Protein AF-A0A1G6DPB1-F1 (afdb_monomer)

Radius of gyration: 21.57 Å; Cα contacts (8 Å, |Δi|>4): 368; chains: 1; bounding box: 57×35×61 Å

Secondary structure (DSSP, 8-state):
--THHHHHHHHHHHHHH--SS-HHHHHHHHHHHHHHHHHHHHT-------S----TTSSS---TT-HHHHHHHHHHHHHH-----HHHHHHHHHHTT--SEE-GGGSSEE---HHHHHHHHHHTT--EEEEE-TT--HHHHHHHHHHHHHTT--EEEEEE-TTS-EEEEEEEEEEEETTEEEEEEEETTTTEEEEEEHHHHHHHHHT-----TTSTT----EEEEE-

Mean predicted aligned error: 12.27 Å

Nearest PDB structures (foldseek):
  2bu3-assembly2_B  TM=6.933E-01  e=4.546E-06  Anabaena sp.
  2btw-assembly2_B  TM=6.294E-01  e=1.237E-05  Nostoc sp. PCC 7120 = FACHB-418
  6my0-assembly2_B  TM=6.526E-01  e=4.174E-02  Homo sapiens
  9c5g-assembly1_A  TM=5.981E-01  e=7.470E-01  Rhizobium leguminosarum
  8w8d-assembly1_d  TM=7.042E-01  e=1.807E+00  Escherichia coli K-12

Solvent-accessible surface area (backbone atoms only — not comparable to full-atom values): 12636 Å² total; per-residue (Å²): 142,68,70,67,73,66,50,54,59,54,57,52,52,59,62,67,75,58,74,87,82,58,71,72,67,50,47,55,53,51,48,50,51,51,50,52,50,43,54,65,63,73,54,66,52,76,46,68,71,82,47,77,69,55,32,29,64,44,82,98,48,38,23,80,44,26,30,41,40,33,32,48,30,42,50,42,27,51,75,68,68,43,90,59,52,51,55,57,31,42,50,52,37,50,77,70,60,40,40,80,34,71,33,76,79,29,67,41,72,42,39,52,54,72,69,38,41,42,50,48,43,41,76,72,73,42,59,59,51,75,50,72,49,86,85,55,49,74,66,53,54,50,52,52,54,50,51,40,43,63,74,71,39,50,35,42,35,39,26,39,39,101,82,75,42,86,37,34,27,28,39,44,28,42,48,77,57,97,90,37,62,26,36,35,30,43,32,18,82,75,32,37,81,45,75,33,40,62,66,52,48,49,49,35,41,55,66,58,71,67,98,45,93,86,51,73,85,65,76,64,39,30,42,32,36,74,113

pLDDT: mean 76.17, std 20.4, range [34.62, 98.06]

Structure (mmCIF, N/CA/C/O backbone):
data_AF-A0A1G6DPB1-F1
#
_entry.id   AF-A0A1G6DPB1-F1
#
loop_
_atom_site.group_PDB
_atom_site.id
_atom_site.type_symbol
_atom_site.label_atom_id
_atom_site.label_alt_id
_atom_site.label_comp_id
_atom_site.label_asym_id
_atom_site.label_entity_id
_atom_site.label_seq_id
_atom_site.pdbx_PDB_ins_code
_atom_site.Cartn_x
_atom_site.Cartn_y
_atom_site.Cartn_z
_atom_site.occupancy
_atom_site.B_iso_or_equiv
_atom_site.auth_seq_id
_atom_site.auth_comp_id
_atom_site.auth_asym_id
_atom_site.auth_atom_id
_atom_site.pdbx_PDB_model_num
ATOM 1 N N . MET A 1 1 ? -15.372 -16.570 30.107 1.00 45.19 1 MET A N 1
ATOM 2 C CA . MET A 1 1 ? -16.638 -16.446 30.875 1.00 45.19 1 MET A CA 1
ATOM 3 C C . MET A 1 1 ? -16.518 -15.470 32.063 1.00 45.19 1 MET A C 1
ATOM 5 O O . MET A 1 1 ? -17.179 -15.640 33.080 1.00 45.19 1 MET A O 1
ATOM 9 N N . THR A 1 2 ? -15.683 -14.430 31.947 1.00 46.38 2 THR A N 1
ATOM 10 C CA . THR A 1 2 ? -15.235 -13.590 33.080 1.00 46.38 2 THR A CA 1
ATOM 11 C C . THR A 1 2 ? -15.627 -12.114 32.950 1.00 46.38 2 THR A C 1
ATOM 13 O O . THR A 1 2 ? -15.678 -11.425 33.961 1.00 46.38 2 THR A O 1
ATOM 16 N N . LEU A 1 3 ? -15.999 -11.638 31.754 1.00 37.31 3 LEU A N 1
ATOM 17 C CA . LEU A 1 3 ? -16.408 -10.242 31.522 1.00 37.31 3 LEU A CA 1
ATOM 18 C C . LEU A 1 3 ? -17.791 -9.907 32.123 1.00 37.31 3 LEU A C 1
ATOM 20 O O . LEU A 1 3 ? -18.015 -8.806 32.617 1.00 37.31 3 LEU A O 1
ATOM 24 N N . PHE A 1 4 ? -18.707 -10.882 32.161 1.00 38.44 4 PHE A N 1
ATOM 25 C CA . PHE A 1 4 ? -20.077 -10.698 32.666 1.00 38.44 4 PHE A CA 1
ATOM 26 C C . PHE A 1 4 ? -20.150 -10.434 34.181 1.00 38.44 4 PHE A C 1
ATOM 28 O O . PHE A 1 4 ? -21.105 -9.819 34.652 1.00 38.44 4 PHE A O 1
ATOM 35 N N . LYS A 1 5 ? -19.133 -10.856 34.948 1.00 39.56 5 LYS A N 1
ATOM 36 C CA . LYS A 1 5 ? -19.091 -10.661 36.407 1.00 39.56 5 LYS A CA 1
ATOM 37 C C . LYS A 1 5 ? -18.827 -9.210 36.821 1.00 39.56 5 LYS A C 1
ATOM 39 O O . LYS A 1 5 ? -19.209 -8.842 37.926 1.00 39.56 5 LYS A O 1
ATOM 44 N N . TYR A 1 6 ? -18.229 -8.392 35.951 1.00 45.06 6 TYR A N 1
ATOM 45 C CA . TYR A 1 6 ? -17.866 -7.004 36.270 1.00 45.06 6 TYR A CA 1
ATOM 46 C C . TYR A 1 6 ? -18.852 -5.96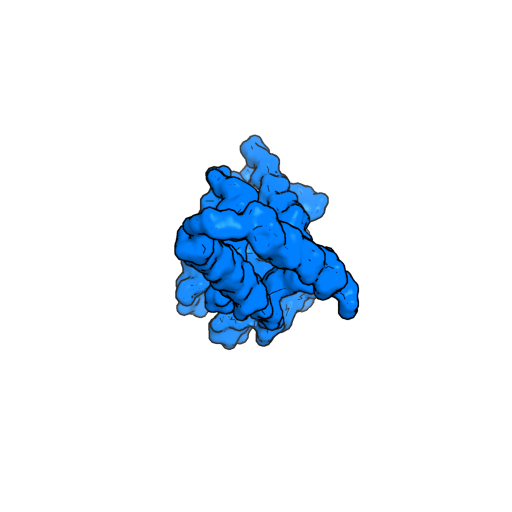3 35.722 1.00 45.06 6 TYR A C 1
ATOM 48 O O . TYR A 1 6 ? -18.927 -4.862 36.255 1.00 45.06 6 TYR A O 1
ATOM 56 N N . LEU A 1 7 ? -19.654 -6.311 34.710 1.00 48.09 7 LEU A N 1
ATOM 57 C CA . LEU A 1 7 ? -20.660 -5.415 34.118 1.00 48.09 7 LEU A CA 1
ATOM 58 C C . LEU A 1 7 ? -21.983 -5.398 34.894 1.00 48.09 7 LEU A C 1
ATOM 60 O O . LEU A 1 7 ? -22.599 -4.346 35.053 1.00 48.09 7 LEU A O 1
ATOM 64 N N . LEU A 1 8 ? -22.410 -6.548 35.422 1.00 45.12 8 LEU A N 1
ATOM 65 C CA . LEU A 1 8 ? -23.686 -6.664 36.129 1.00 45.12 8 LEU A CA 1
ATOM 66 C C . LEU A 1 8 ? -23.766 -5.801 37.411 1.00 45.12 8 LEU A C 1
ATOM 68 O O . LEU A 1 8 ? -24.793 -5.152 37.609 1.00 45.12 8 LEU A O 1
ATOM 72 N N . PRO A 1 9 ? -22.709 -5.695 38.247 1.00 45.69 9 PRO A N 1
ATOM 73 C CA . PRO A 1 9 ? -22.730 -4.825 39.423 1.00 45.69 9 PRO A CA 1
ATOM 74 C C . PRO A 1 9 ? -22.794 -3.334 39.065 1.00 45.69 9 PRO A C 1
ATOM 76 O O . PRO A 1 9 ? -23.462 -2.578 39.763 1.00 45.69 9 PRO A O 1
ATOM 79 N N . VAL A 1 10 ? -22.162 -2.913 37.961 1.00 51.53 10 VAL A N 1
ATOM 80 C CA . VAL A 1 10 ? -22.167 -1.513 37.490 1.00 51.53 10 VAL A CA 1
ATOM 81 C C . VAL A 1 10 ? -23.553 -1.119 36.974 1.00 51.53 10 VAL A C 1
ATOM 83 O O . VAL A 1 10 ? -24.067 -0.056 37.316 1.00 51.53 10 VAL A O 1
ATOM 86 N N . ILE A 1 11 ? -24.206 -2.014 36.228 1.00 51.78 11 ILE A N 1
ATOM 87 C CA . ILE A 1 11 ? -25.571 -1.813 35.720 1.00 51.78 11 ILE A CA 1
ATOM 88 C C . ILE A 1 11 ? -26.584 -1.748 36.873 1.00 51.78 11 ILE A C 1
ATOM 90 O O . ILE A 1 11 ? -27.499 -0.925 36.848 1.00 51.78 11 ILE A O 1
ATOM 94 N N . ILE A 1 12 ? -26.414 -2.578 37.907 1.00 49.91 12 ILE A N 1
ATOM 95 C CA . ILE A 1 12 ? -27.274 -2.562 39.099 1.00 49.91 12 ILE A CA 1
ATOM 96 C C . ILE A 1 12 ? -27.009 -1.305 39.946 1.00 49.91 12 ILE A C 1
ATOM 98 O O . ILE A 1 12 ? -27.964 -0.665 40.383 1.00 49.91 12 ILE A O 1
ATOM 102 N N . ALA A 1 13 ? -25.748 -0.890 40.110 1.00 46.72 13 ALA A N 1
ATOM 103 C CA . ALA A 1 13 ? -25.383 0.327 40.839 1.00 46.72 13 ALA A CA 1
ATOM 104 C C . ALA A 1 13 ? -25.946 1.599 40.180 1.00 46.72 13 ALA A C 1
ATOM 106 O O . ALA A 1 13 ? -26.500 2.454 40.869 1.00 46.72 13 ALA A O 1
ATOM 107 N N . MET A 1 14 ? -25.916 1.694 38.845 1.00 43.28 14 MET A N 1
ATOM 108 C CA . MET A 1 14 ? -26.533 2.813 38.115 1.00 43.28 14 MET A CA 1
ATOM 109 C C . MET A 1 14 ? -28.062 2.848 38.254 1.00 43.28 14 MET A C 1
ATOM 111 O O . MET A 1 14 ? -28.660 3.922 38.223 1.00 43.28 14 MET A O 1
ATOM 115 N N . LYS A 1 15 ? -28.701 1.689 38.456 1.00 43.06 15 LYS A N 1
ATOM 116 C CA . LYS A 1 15 ? -30.153 1.574 38.657 1.00 43.06 15 LYS A CA 1
ATOM 117 C C . LYS A 1 15 ? -30.601 2.006 40.059 1.00 43.06 15 LYS A C 1
ATOM 119 O O . LYS A 1 15 ? -31.736 2.442 40.215 1.00 43.06 15 LYS A O 1
ATOM 124 N N . ILE A 1 16 ? -29.721 1.890 41.058 1.00 45.22 16 ILE A N 1
ATOM 125 C CA . ILE A 1 16 ? -30.005 2.236 42.462 1.00 45.22 16 ILE A CA 1
ATOM 126 C C . ILE A 1 16 ? -29.763 3.732 42.736 1.00 45.22 16 ILE A C 1
ATOM 128 O O . ILE A 1 16 ? -30.467 4.319 43.551 1.00 45.22 16 ILE A O 1
ATOM 132 N N . ILE A 1 17 ? -28.827 4.373 42.027 1.00 44.78 17 ILE A N 1
ATOM 133 C CA . ILE A 1 17 ? -28.462 5.785 42.260 1.00 44.78 17 ILE A CA 1
ATOM 134 C C . ILE A 1 17 ? -29.493 6.784 41.684 1.00 44.78 17 ILE A C 1
ATOM 136 O O . ILE A 1 17 ? -29.553 7.923 42.134 1.00 44.78 17 ILE A O 1
ATOM 140 N N . LEU A 1 18 ? -30.340 6.390 40.725 1.00 44.59 18 LEU A N 1
ATOM 141 C CA . LEU A 1 18 ? -31.154 7.334 39.935 1.00 44.59 18 LEU A CA 1
ATOM 142 C C . LEU A 1 18 ? -32.665 7.087 40.041 1.00 44.59 18 LEU A C 1
ATOM 144 O O . LEU A 1 18 ? -33.389 7.021 39.043 1.00 44.59 18 LEU A O 1
ATOM 148 N N . GLY A 1 19 ? -33.146 6.982 41.278 1.00 40.56 19 GLY A N 1
ATOM 149 C CA . GLY A 1 19 ? -34.569 7.070 41.587 1.00 40.56 19 GLY A CA 1
ATOM 150 C C . GLY A 1 19 ? -35.157 8.417 41.148 1.00 40.56 19 GLY A C 1
ATOM 151 O O . GLY A 1 19 ? -34.658 9.475 41.515 1.00 40.56 19 GLY A O 1
ATOM 152 N N . SER A 1 20 ? -36.236 8.342 40.362 1.00 48.16 20 SER A N 1
ATOM 153 C CA . SER A 1 20 ? -37.202 9.410 40.051 1.00 48.16 20 SER A CA 1
ATOM 154 C C . SER A 1 20 ? -36.660 10.698 39.406 1.00 48.16 20 SER A C 1
ATOM 156 O O . SER A 1 20 ? -36.503 11.699 40.089 1.00 48.16 20 SER A O 1
ATOM 158 N N . ALA A 1 21 ? -36.440 10.679 38.079 1.00 43.81 21 ALA A N 1
ATOM 159 C CA . ALA A 1 21 ? -36.769 11.769 37.121 1.00 43.81 21 ALA A CA 1
ATOM 160 C C . ALA A 1 21 ? -36.000 11.676 35.780 1.00 43.81 21 ALA A C 1
ATOM 162 O O . ALA A 1 21 ? -36.408 12.287 34.797 1.00 43.81 21 ALA A O 1
ATOM 163 N N . GLY A 1 22 ? -34.916 10.896 35.687 1.00 40.50 22 GLY A N 1
ATOM 164 C CA . GLY A 1 22 ? -34.010 10.913 34.519 1.00 40.50 22 GLY A CA 1
ATOM 165 C C . GLY A 1 22 ? -34.353 9.979 33.343 1.00 40.50 22 GLY A C 1
ATOM 166 O O . GLY A 1 22 ? -33.663 9.992 32.325 1.00 40.50 22 GLY A O 1
ATOM 167 N N . GLY A 1 23 ? -35.398 9.153 33.448 1.00 39.81 23 GLY A N 1
ATOM 168 C CA . GLY A 1 23 ? -35.578 7.970 32.589 1.00 39.81 23 GLY A CA 1
ATOM 169 C C . GLY A 1 23 ? -35.756 8.218 31.082 1.00 39.81 23 GLY A C 1
ATOM 170 O O . GLY A 1 23 ? -35.427 7.341 30.290 1.00 39.81 23 GLY A O 1
ATOM 171 N N . ARG A 1 24 ? -36.237 9.395 30.654 1.00 43.91 24 ARG A N 1
ATOM 172 C CA . ARG A 1 24 ? -36.458 9.684 29.220 1.00 43.91 24 ARG A CA 1
ATOM 173 C C . ARG A 1 24 ? -35.239 10.260 28.502 1.00 43.91 24 ARG A C 1
ATOM 175 O O . ARG A 1 24 ? -35.040 9.949 27.337 1.00 43.91 24 ARG A O 1
ATOM 182 N N . ILE A 1 25 ? -34.414 11.054 29.183 1.00 45.66 25 ILE A N 1
ATOM 183 C CA . ILE A 1 25 ? -33.240 11.693 28.564 1.00 45.66 25 ILE A CA 1
ATOM 184 C C . ILE A 1 25 ? -32.083 10.688 28.471 1.00 45.66 25 ILE A C 1
ATOM 186 O O . ILE A 1 25 ? -31.402 10.603 27.450 1.00 45.66 25 ILE A O 1
ATOM 190 N N . TYR A 1 26 ? -31.919 9.843 29.494 1.00 39.81 26 TYR A N 1
ATOM 191 C CA . TYR A 1 26 ? -30.887 8.807 29.495 1.00 39.81 26 TYR A CA 1
ATOM 192 C C . TYR A 1 26 ? -31.271 7.557 28.701 1.00 39.81 26 TYR A C 1
ATOM 194 O O . TYR A 1 26 ? -30.375 6.852 28.256 1.00 39.81 26 TYR A O 1
ATOM 202 N N . GLY A 1 27 ? -32.563 7.306 28.457 1.00 40.88 27 GLY A N 1
ATOM 203 C CA . GLY A 1 27 ? -33.000 6.262 27.528 1.00 40.88 27 GLY A CA 1
ATOM 204 C C . GLY A 1 27 ? -32.449 6.503 26.123 1.00 40.88 27 GLY A C 1
ATOM 205 O O . GLY A 1 27 ? -31.861 5.602 25.545 1.00 40.88 27 GLY A O 1
ATOM 206 N N . THR A 1 28 ? -32.530 7.735 25.618 1.00 46.41 28 THR A N 1
ATOM 207 C CA . THR A 1 28 ? -32.024 8.100 24.286 1.00 46.41 28 THR A CA 1
ATOM 208 C C . THR A 1 28 ? -30.494 8.125 24.221 1.00 46.41 28 THR A C 1
ATOM 210 O O . THR A 1 28 ? -29.922 7.654 23.243 1.00 46.41 28 THR A O 1
ATOM 213 N N . LEU A 1 29 ? -29.813 8.607 25.269 1.00 42.94 29 LEU A N 1
ATOM 214 C CA . LEU A 1 29 ? -28.342 8.626 25.324 1.00 42.94 29 LEU A CA 1
ATOM 215 C C . LEU A 1 29 ? -27.737 7.227 25.518 1.00 42.94 29 LEU A C 1
ATOM 217 O O . LEU A 1 29 ? -26.740 6.902 24.883 1.00 42.94 29 LEU A O 1
ATOM 221 N N . ALA A 1 30 ? -28.344 6.381 26.354 1.00 45.56 30 ALA A N 1
ATOM 222 C CA . ALA A 1 30 ? -27.907 5.001 26.540 1.00 45.56 30 ALA A CA 1
ATOM 223 C C . ALA A 1 30 ? -28.253 4.136 25.324 1.00 45.56 30 ALA A C 1
ATOM 225 O O . ALA A 1 30 ? -27.437 3.310 24.936 1.00 45.56 30 ALA A O 1
ATOM 226 N N . TYR A 1 31 ? -29.410 4.348 24.685 1.00 44.19 31 TYR A N 1
ATOM 227 C CA . TYR A 1 31 ? -29.742 3.667 23.433 1.00 44.19 31 TYR A CA 1
ATOM 228 C C . TYR A 1 31 ? -28.794 4.101 22.315 1.00 44.19 31 TYR A C 1
ATOM 230 O O . TYR A 1 31 ? -28.242 3.236 21.660 1.00 44.19 31 TYR A O 1
ATOM 238 N N . GLY A 1 32 ? -28.487 5.397 22.179 1.00 43.09 32 GLY A N 1
ATOM 239 C CA . GLY A 1 32 ? -27.505 5.897 21.210 1.00 43.09 32 GLY A CA 1
ATOM 240 C C . GLY A 1 32 ? -26.079 5.391 21.461 1.00 43.09 32 GLY A C 1
ATOM 241 O O . GLY A 1 32 ? -25.400 4.990 20.522 1.00 43.09 32 GLY A O 1
ATOM 242 N N . ALA A 1 33 ? -25.634 5.320 22.720 1.00 46.09 33 ALA A N 1
ATOM 243 C CA . ALA A 1 33 ? -24.329 4.756 23.068 1.00 46.09 33 ALA A CA 1
ATOM 244 C C . ALA A 1 33 ? -24.269 3.235 22.840 1.00 46.09 33 ALA A C 1
ATOM 246 O O . ALA A 1 33 ? -23.256 2.729 22.366 1.00 46.09 33 ALA A O 1
ATOM 247 N N . VAL A 1 34 ? -25.351 2.505 23.130 1.00 46.62 34 VAL A N 1
ATOM 248 C CA . VAL A 1 34 ? -25.468 1.063 22.862 1.00 46.62 34 VAL A CA 1
ATOM 249 C C . VAL A 1 34 ? -25.613 0.788 21.365 1.00 46.62 34 VAL A C 1
ATOM 251 O O . VAL A 1 34 ? -25.074 -0.203 20.894 1.00 46.62 34 VAL A O 1
ATOM 254 N N . GLU A 1 35 ? -26.260 1.660 20.593 1.00 40.72 35 GLU A N 1
ATOM 255 C CA . GLU A 1 35 ? -26.351 1.553 19.134 1.00 40.72 35 GLU A CA 1
ATOM 256 C C . GLU A 1 35 ? -25.013 1.899 18.466 1.00 40.72 35 GLU A C 1
ATOM 258 O O . GLU A 1 35 ? -24.613 1.205 17.541 1.00 40.72 35 GLU A O 1
ATOM 263 N N . MET A 1 36 ? -24.262 2.889 18.968 1.00 42.22 36 MET A N 1
ATOM 264 C CA . MET A 1 36 ? -22.884 3.166 18.534 1.00 42.22 36 MET A CA 1
ATOM 265 C C . MET A 1 36 ? -21.926 2.029 18.905 1.00 42.22 36 MET A C 1
ATOM 267 O O . MET A 1 36 ? -21.106 1.625 18.083 1.00 42.22 36 MET A O 1
ATOM 271 N N . LEU A 1 37 ? -22.041 1.470 20.113 1.00 40.50 37 LEU A N 1
ATOM 272 C CA . LEU A 1 37 ? -21.263 0.301 20.530 1.00 40.50 37 LEU A CA 1
ATOM 273 C C . LEU A 1 37 ? -21.653 -0.947 19.733 1.00 40.50 37 LEU A C 1
ATOM 275 O O . LEU A 1 37 ? -20.768 -1.705 19.353 1.00 40.50 37 LEU A O 1
ATOM 279 N N . ASN A 1 38 ? -22.936 -1.138 19.415 1.00 38.28 38 ASN A N 1
ATOM 280 C CA . ASN A 1 38 ? -23.394 -2.241 18.575 1.00 38.28 38 ASN A CA 1
ATOM 281 C C . ASN A 1 38 ? -22.996 -2.050 17.113 1.00 38.28 38 ASN A C 1
ATOM 283 O O . ASN A 1 38 ? -22.591 -3.032 16.518 1.00 38.28 38 ASN A O 1
ATOM 287 N N . ARG A 1 39 ? -23.006 -0.833 16.550 1.00 41.97 39 ARG A N 1
ATOM 288 C CA . ARG A 1 39 ? -22.486 -0.559 15.194 1.00 41.97 39 ARG A CA 1
ATOM 289 C C . ARG A 1 39 ? -20.971 -0.765 15.110 1.00 41.97 39 ARG A C 1
ATOM 291 O O . ARG A 1 39 ? -20.492 -1.322 14.129 1.00 41.97 39 ARG A O 1
ATOM 298 N N . ASN A 1 40 ? -20.229 -0.406 16.159 1.00 44.72 40 ASN A N 1
ATOM 299 C CA . ASN A 1 40 ? -18.792 -0.681 16.249 1.00 44.72 40 ASN A CA 1
ATOM 300 C C . ASN A 1 40 ? -18.481 -2.166 16.507 1.00 44.72 40 ASN A C 1
ATOM 302 O O . ASN A 1 40 ? -17.451 -2.657 16.055 1.00 44.72 40 ASN A O 1
ATOM 306 N N . ALA A 1 41 ? -19.363 -2.896 17.195 1.00 39.88 41 ALA A N 1
ATOM 307 C CA . ALA A 1 41 ? -19.213 -4.331 17.443 1.00 39.88 41 ALA A CA 1
ATOM 308 C C . ALA A 1 41 ? -19.747 -5.213 16.296 1.00 39.88 41 ALA A C 1
ATOM 310 O O . ALA A 1 41 ? -19.275 -6.335 16.131 1.00 39.88 41 ALA A O 1
ATOM 311 N N . SER A 1 42 ? -20.701 -4.728 15.491 1.00 40.88 42 SER A N 1
ATOM 312 C CA . SER A 1 42 ? -21.333 -5.471 14.390 1.00 40.88 42 SER A CA 1
ATOM 313 C C . SER A 1 42 ? -20.682 -5.246 13.023 1.00 40.88 42 SER A C 1
ATOM 315 O O . SER A 1 42 ? -21.081 -5.897 12.064 1.00 40.88 42 SER A O 1
ATOM 317 N N . ALA A 1 43 ? -19.684 -4.363 12.918 1.00 46.47 43 ALA A N 1
ATOM 318 C CA . ALA A 1 43 ? -18.880 -4.154 11.708 1.00 46.47 43 ALA A CA 1
ATOM 319 C C . ALA A 1 43 ? -17.417 -4.602 11.897 1.00 46.47 43 ALA A C 1
ATOM 321 O O . ALA A 1 43 ? -16.487 -4.035 11.325 1.00 46.47 43 ALA A O 1
ATOM 322 N N . LEU A 1 44 ? -17.182 -5.618 12.730 1.00 51.59 44 LEU A N 1
ATOM 323 C CA . LEU A 1 44 ? -15.910 -6.341 12.746 1.00 51.59 44 LEU A CA 1
ATOM 324 C C . LEU A 1 44 ? -15.932 -7.371 11.619 1.00 51.59 44 LEU A C 1
ATOM 326 O O . LEU A 1 44 ? -16.112 -8.569 11.839 1.00 51.59 44 LEU A O 1
ATOM 330 N N . SER A 1 45 ? -15.798 -6.885 10.389 1.00 47.97 45 SER A N 1
ATOM 331 C CA . SER A 1 45 ? -15.530 -7.740 9.247 1.00 47.97 45 SER A CA 1
ATOM 332 C C . SER A 1 45 ? -14.133 -8.330 9.437 1.00 47.97 45 SER A C 1
ATOM 334 O O . SER A 1 45 ? -13.117 -7.638 9.406 1.00 47.97 45 SER A O 1
ATOM 336 N N . THR A 1 46 ? -14.065 -9.641 9.670 1.00 52.31 46 THR A N 1
ATOM 337 C CA . THR A 1 46 ? -12.810 -10.379 9.496 1.00 52.31 46 THR A CA 1
ATOM 338 C C . THR A 1 46 ? -12.583 -10.488 7.992 1.00 52.31 46 THR A C 1
ATOM 340 O O . THR A 1 46 ? -12.842 -11.527 7.392 1.00 52.31 46 THR A O 1
ATOM 343 N N . VAL A 1 47 ? -12.225 -9.370 7.358 1.00 57.75 47 VAL A N 1
ATOM 344 C CA . VAL A 1 47 ? -11.909 -9.338 5.934 1.00 57.75 47 VAL A CA 1
ATOM 345 C C . VAL A 1 47 ? -10.616 -10.121 5.773 1.00 57.75 47 VAL A C 1
ATOM 347 O O . VAL A 1 47 ? -9.571 -9.735 6.301 1.00 57.75 47 VAL A O 1
ATOM 350 N N . ARG A 1 48 ? -10.713 -11.277 5.120 1.00 63.53 48 ARG A N 1
ATOM 351 C CA . ARG A 1 48 ? -9.539 -11.995 4.642 1.00 63.53 48 ARG A CA 1
ATOM 352 C C . ARG A 1 48 ? -9.113 -11.354 3.330 1.00 63.53 48 ARG A C 1
ATOM 354 O O . ARG A 1 48 ? -9.937 -10.836 2.572 1.00 63.53 48 ARG A O 1
ATOM 361 N N . LEU A 1 49 ? -7.808 -11.326 3.105 1.00 74.06 49 LEU A N 1
ATOM 362 C CA . LEU A 1 49 ? -7.297 -11.005 1.791 1.00 74.06 49 LEU A CA 1
ATOM 363 C C . LEU A 1 49 ? -7.592 -12.220 0.906 1.00 74.06 49 LEU A C 1
ATOM 365 O O . LEU A 1 49 ? -7.002 -13.279 1.097 1.00 74.06 49 LEU A O 1
ATOM 369 N N . ASP A 1 50 ? -8.539 -12.082 -0.017 1.00 74.62 50 ASP A N 1
ATOM 370 C CA . ASP A 1 50 ? -8.971 -13.171 -0.905 1.00 74.62 50 ASP A CA 1
ATOM 371 C C . ASP A 1 50 ? -8.026 -13.337 -2.117 1.00 74.62 50 ASP A C 1
ATOM 373 O O . ASP A 1 50 ? -8.404 -13.871 -3.155 1.00 74.62 50 ASP A O 1
ATOM 377 N N . THR A 1 51 ? -6.782 -12.867 -1.981 1.00 73.75 51 THR A N 1
ATOM 378 C CA . THR A 1 51 ? -5.700 -12.961 -2.967 1.00 73.75 51 THR A CA 1
ATOM 379 C C . THR A 1 51 ? -4.396 -13.347 -2.273 1.00 73.75 51 THR A C 1
ATOM 381 O O . THR A 1 51 ? -4.262 -13.238 -1.053 1.00 73.75 51 THR A O 1
ATOM 384 N N . GLU A 1 52 ? -3.423 -13.788 -3.063 1.00 82.75 52 GLU A N 1
ATOM 385 C CA . GLU A 1 52 ? -2.058 -14.023 -2.608 1.00 82.75 52 GLU A CA 1
ATOM 386 C C . GLU A 1 52 ? -1.419 -12.732 -2.063 1.00 82.75 52 GLU A C 1
ATOM 388 O O . GLU A 1 52 ? -1.584 -11.648 -2.629 1.00 82.75 52 GLU A O 1
ATOM 393 N N . ILE A 1 53 ? -0.681 -12.867 -0.956 1.00 83.88 53 ILE A N 1
ATOM 394 C CA . ILE A 1 53 ? 0.221 -11.825 -0.461 1.00 83.88 53 ILE A CA 1
ATOM 395 C C . ILE A 1 53 ? 1.523 -11.949 -1.244 1.00 83.88 53 ILE A C 1
ATOM 397 O O . ILE A 1 53 ? 2.232 -12.948 -1.133 1.00 83.88 53 ILE A O 1
ATOM 401 N N . PHE A 1 54 ? 1.840 -10.934 -2.038 1.00 86.88 54 PHE A N 1
ATOM 402 C CA . PHE A 1 54 ? 3.025 -10.947 -2.883 1.00 86.88 54 PHE A CA 1
ATOM 403 C C . PHE A 1 54 ? 4.270 -10.445 -2.139 1.00 86.88 54 PHE A C 1
ATOM 405 O O . PHE A 1 54 ? 4.251 -9.358 -1.571 1.00 86.88 54 PHE A O 1
ATOM 412 N N . ASP A 1 55 ? 5.382 -11.185 -2.222 1.00 88.56 55 ASP A N 1
ATOM 413 C CA . ASP A 1 55 ? 6.699 -10.740 -1.736 1.00 88.56 55 ASP A CA 1
ATOM 414 C C . ASP A 1 55 ? 7.502 -10.044 -2.844 1.00 88.56 55 ASP A C 1
ATOM 416 O O . ASP A 1 55 ? 7.996 -10.717 -3.752 1.00 88.56 55 ASP A O 1
ATOM 420 N N . GLN A 1 56 ? 7.725 -8.729 -2.741 1.00 82.50 56 GLN A N 1
ATOM 421 C CA . GLN A 1 56 ? 8.501 -7.934 -3.707 1.00 82.50 56 GLN A CA 1
ATOM 422 C C . GLN A 1 56 ? 9.922 -8.471 -3.977 1.00 82.50 56 GLN A C 1
ATOM 424 O O . GLN A 1 56 ? 10.537 -8.111 -4.981 1.00 82.50 56 GLN A O 1
ATOM 429 N N . LEU A 1 57 ? 10.471 -9.298 -3.081 1.00 83.38 57 LEU A N 1
ATOM 430 C CA . LEU A 1 57 ? 11.834 -9.825 -3.149 1.00 83.38 57 LEU A CA 1
ATOM 431 C C . LEU A 1 57 ? 11.936 -11.225 -3.780 1.00 83.38 57 LEU A C 1
ATOM 433 O O . LEU A 1 57 ? 13.053 -11.715 -3.962 1.00 83.38 57 LEU A O 1
ATOM 437 N N . THR A 1 58 ? 10.813 -11.863 -4.112 1.00 82.75 58 THR A N 1
ATOM 438 C CA . THR A 1 58 ? 10.763 -13.200 -4.746 1.00 82.75 58 THR A CA 1
ATOM 439 C C . THR A 1 58 ? 10.399 -13.102 -6.230 1.00 82.75 58 THR A C 1
ATOM 441 O O . THR A 1 58 ? 10.304 -11.998 -6.753 1.00 82.75 58 THR A O 1
ATOM 444 N N . GLY A 1 59 ? 10.156 -14.225 -6.917 1.00 83.19 59 GLY A N 1
ATOM 445 C CA . GLY A 1 59 ? 9.771 -14.268 -8.337 1.00 83.19 59 GLY A CA 1
ATOM 446 C C . GLY A 1 59 ? 10.954 -14.249 -9.306 1.00 83.19 59 GLY A C 1
ATOM 447 O O . GLY A 1 59 ? 12.102 -14.447 -8.906 1.00 83.19 59 GLY A O 1
ATOM 448 N N . GLU A 1 60 ? 10.663 -14.015 -10.585 1.00 87.00 60 GLU A N 1
ATOM 449 C CA . GLU A 1 60 ? 11.678 -13.774 -11.615 1.00 87.00 60 GLU A CA 1
ATOM 450 C C . GLU A 1 60 ? 12.336 -12.403 -11.418 1.00 87.00 60 GLU A C 1
ATOM 452 O O . GLU A 1 60 ? 13.506 -12.214 -11.759 1.00 87.00 60 GLU A O 1
ATOM 457 N N . ILE A 1 61 ? 11.603 -11.455 -10.819 1.00 85.50 61 ILE A N 1
ATOM 458 C CA . ILE A 1 61 ? 12.074 -10.095 -10.562 1.00 85.50 61 ILE A CA 1
ATOM 459 C C . ILE A 1 61 ? 12.123 -9.812 -9.065 1.00 85.50 61 ILE A C 1
ATOM 461 O O . ILE A 1 61 ? 11.124 -9.502 -8.420 1.00 85.50 61 ILE A O 1
ATOM 465 N N . ARG A 1 62 ? 13.345 -9.809 -8.529 1.00 88.12 62 ARG A N 1
ATOM 466 C CA . ARG A 1 62 ? 13.630 -9.315 -7.181 1.00 88.12 62 ARG A CA 1
ATOM 467 C C . ARG A 1 62 ? 13.708 -7.788 -7.188 1.00 88.12 62 ARG A C 1
ATOM 469 O O . ARG A 1 62 ? 14.725 -7.224 -7.587 1.00 88.12 62 ARG A O 1
ATOM 476 N N . SER A 1 63 ? 12.674 -7.121 -6.681 1.00 87.94 63 SER A N 1
ATOM 477 C CA . SER A 1 63 ? 12.570 -5.660 -6.701 1.00 87.94 63 SER A CA 1
ATOM 478 C C . SER A 1 63 ? 12.676 -5.058 -5.303 1.00 87.94 63 SER A C 1
ATOM 480 O O . SER A 1 63 ? 11.742 -5.124 -4.504 1.00 87.94 63 SER A O 1
ATOM 482 N N . ILE A 1 64 ? 13.799 -4.404 -4.989 1.00 87.19 64 ILE A N 1
ATOM 483 C CA . ILE A 1 64 ? 13.944 -3.727 -3.686 1.00 87.19 64 ILE A CA 1
ATOM 484 C C . ILE A 1 64 ? 13.163 -2.404 -3.620 1.00 87.19 64 ILE A C 1
ATOM 486 O O . ILE A 1 64 ? 12.944 -1.869 -2.541 1.00 87.19 64 ILE A O 1
ATOM 490 N N . THR A 1 65 ? 12.715 -1.885 -4.763 1.00 86.88 65 THR A N 1
ATOM 491 C CA . THR A 1 65 ? 11.914 -0.656 -4.889 1.00 86.88 65 THR A CA 1
ATOM 492 C C . THR A 1 65 ? 10.469 -0.938 -5.325 1.00 86.88 65 THR A C 1
ATOM 494 O O . THR A 1 65 ? 9.748 -0.029 -5.732 1.00 86.88 65 THR A O 1
ATOM 497 N N . GLY A 1 66 ? 10.041 -2.205 -5.271 1.00 91.75 66 GLY A N 1
ATOM 498 C CA . GLY A 1 66 ? 8.778 -2.696 -5.829 1.00 91.75 66 GLY A CA 1
ATOM 499 C C . GLY A 1 66 ? 7.554 -2.614 -4.920 1.00 91.75 66 GLY A C 1
ATOM 500 O O . GLY A 1 66 ? 6.486 -3.055 -5.341 1.00 91.75 66 GLY A O 1
ATOM 501 N N . CYS A 1 67 ? 7.668 -2.067 -3.708 1.00 93.19 67 CYS A N 1
ATOM 502 C CA . CYS A 1 67 ? 6.583 -2.059 -2.719 1.00 93.19 67 CYS A CA 1
ATOM 503 C C . CYS A 1 67 ? 5.287 -1.413 -3.228 1.00 93.19 67 CYS A C 1
ATOM 505 O O . CYS A 1 67 ? 4.204 -1.946 -2.995 1.00 93.19 67 CYS A O 1
ATOM 507 N N . GLY A 1 68 ? 5.389 -0.312 -3.980 1.00 93.88 68 GLY A N 1
ATOM 508 C CA . GLY A 1 68 ? 4.241 0.397 -4.553 1.00 93.88 68 GLY A CA 1
ATOM 509 C C . GLY A 1 68 ? 3.462 -0.437 -5.580 1.00 93.88 68 GLY A C 1
ATOM 510 O O . GLY A 1 68 ? 2.301 -0.760 -5.325 1.00 93.88 68 GLY A O 1
ATOM 511 N N . PRO A 1 69 ? 4.073 -0.847 -6.712 1.00 95.50 69 PRO A N 1
ATOM 512 C CA . PRO A 1 69 ? 3.397 -1.683 -7.708 1.00 95.50 69 PRO A CA 1
ATOM 513 C C . PRO A 1 69 ? 2.922 -3.028 -7.146 1.00 95.50 69 PRO A C 1
ATOM 515 O O . PRO A 1 69 ? 1.845 -3.493 -7.511 1.00 95.50 69 PRO A O 1
ATOM 518 N N . THR A 1 70 ? 3.674 -3.623 -6.214 1.00 96.25 70 THR A N 1
ATOM 519 C CA . THR A 1 70 ? 3.281 -4.878 -5.550 1.00 96.25 70 THR A CA 1
ATOM 520 C C . THR A 1 70 ? 2.038 -4.681 -4.675 1.00 96.25 70 THR A C 1
ATOM 522 O O . THR A 1 70 ? 1.098 -5.470 -4.753 1.00 96.25 70 THR A O 1
ATOM 525 N N . SER A 1 71 ? 1.974 -3.594 -3.899 1.00 96.12 71 SER A N 1
ATOM 526 C CA . SER A 1 71 ? 0.783 -3.250 -3.106 1.00 96.12 71 SER A CA 1
ATOM 527 C C . SER A 1 71 ? -0.429 -2.935 -3.984 1.00 96.12 71 SER A C 1
ATOM 529 O O . SER A 1 71 ? -1.543 -3.343 -3.665 1.00 96.12 71 SER A O 1
ATOM 531 N N . ALA A 1 72 ? -0.218 -2.265 -5.120 1.00 97.00 72 ALA A N 1
ATOM 532 C CA . ALA A 1 72 ? -1.264 -1.999 -6.104 1.00 97.00 72 ALA A CA 1
ATOM 533 C C . ALA A 1 72 ? -1.813 -3.287 -6.731 1.00 97.00 72 ALA A C 1
ATOM 535 O O . ALA A 1 72 ? -3.027 -3.428 -6.874 1.00 97.00 72 ALA A O 1
ATOM 536 N N . ALA A 1 73 ? -0.935 -4.239 -7.062 1.00 96.25 73 ALA A N 1
ATOM 537 C CA . ALA A 1 73 ? -1.328 -5.555 -7.551 1.00 96.25 73 ALA A CA 1
ATOM 538 C C . ALA A 1 73 ? -2.210 -6.284 -6.529 1.00 96.25 73 ALA A C 1
ATOM 540 O O . ALA A 1 73 ? -3.283 -6.760 -6.895 1.00 96.25 73 ALA A O 1
ATOM 541 N N . MET A 1 74 ? -1.820 -6.297 -5.248 1.00 96.12 74 MET A N 1
ATOM 542 C CA . MET A 1 74 ? -2.638 -6.892 -4.183 1.00 96.12 74 MET A CA 1
ATOM 543 C C . MET A 1 74 ? -3.989 -6.179 -4.029 1.00 96.12 74 MET A C 1
ATOM 545 O O . MET A 1 74 ? -5.018 -6.846 -3.940 1.00 96.12 74 MET A O 1
ATOM 549 N N . LEU A 1 75 ? -4.015 -4.840 -4.055 1.00 96.12 75 LEU A N 1
ATOM 550 C CA . LEU A 1 75 ? -5.253 -4.061 -3.969 1.00 96.12 75 LEU A CA 1
ATOM 551 C C . LEU A 1 75 ? -6.219 -4.421 -5.112 1.00 96.12 75 LEU A C 1
ATOM 553 O O . LEU A 1 75 ? -7.343 -4.847 -4.848 1.00 96.12 75 LEU A O 1
ATOM 557 N N . MET A 1 76 ? -5.768 -4.326 -6.368 1.00 96.38 76 MET A N 1
ATOM 558 C CA . MET A 1 76 ? -6.595 -4.608 -7.551 1.00 96.38 76 MET A CA 1
ATOM 559 C C . MET A 1 76 ? -7.045 -6.071 -7.617 1.00 96.38 76 MET A C 1
ATOM 561 O O . MET A 1 76 ? -8.209 -6.341 -7.922 1.00 96.38 76 MET A O 1
ATOM 565 N N . SER A 1 77 ? -6.157 -7.012 -7.286 1.00 94.50 77 SER A N 1
ATOM 566 C CA . SER A 1 77 ? -6.494 -8.439 -7.239 1.00 94.50 77 SER A CA 1
ATOM 567 C C . SER A 1 77 ? -7.567 -8.705 -6.182 1.00 94.50 77 SER A C 1
ATOM 569 O O . SER A 1 77 ?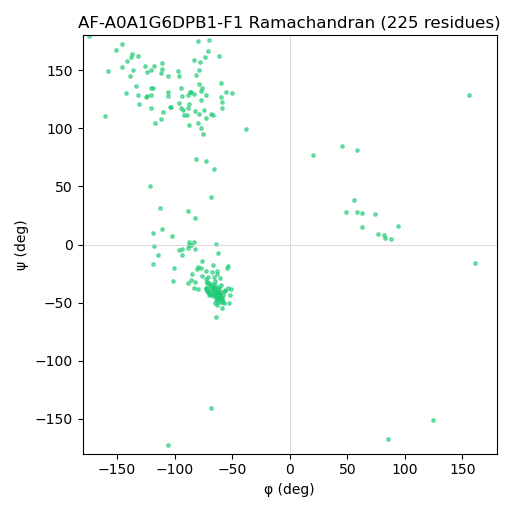 -8.572 -9.351 -6.466 1.00 94.50 77 SER A O 1
ATOM 571 N N . SER A 1 78 ? -7.399 -8.145 -4.979 1.00 92.69 78 SER A N 1
ATOM 572 C CA . SER A 1 78 ? -8.297 -8.398 -3.848 1.00 92.69 78 SER A CA 1
ATOM 573 C C . SER A 1 78 ? -9.692 -7.789 -3.994 1.00 92.69 78 SER A C 1
ATOM 575 O O . SER A 1 78 ? -10.656 -8.363 -3.495 1.00 92.69 78 SER A O 1
ATOM 577 N N . GLU A 1 79 ? -9.819 -6.635 -4.651 1.00 93.12 79 GLU A N 1
ATOM 578 C CA . GLU A 1 79 ? -11.098 -5.921 -4.741 1.00 93.12 79 GLU A CA 1
ATOM 579 C C . GLU A 1 79 ? -11.822 -6.109 -6.069 1.00 93.12 79 GLU A C 1
ATOM 581 O O . GLU A 1 79 ? -13.051 -6.057 -6.115 1.00 93.12 79 GLU A O 1
ATOM 586 N N . LYS A 1 80 ? -11.075 -6.290 -7.160 1.00 93.69 80 LYS A N 1
ATOM 587 C CA . LYS A 1 80 ? -11.634 -6.338 -8.516 1.00 93.69 80 LYS A CA 1
ATOM 588 C C . LYS A 1 80 ? -11.405 -7.690 -9.196 1.00 93.69 80 LYS A C 1
ATOM 590 O O . LYS A 1 80 ? -11.851 -7.864 -10.326 1.00 93.69 80 LYS A O 1
ATOM 595 N N . GLY A 1 81 ? -10.727 -8.636 -8.537 1.00 92.69 81 GLY A N 1
ATOM 596 C CA . GLY A 1 81 ? -10.363 -9.925 -9.134 1.00 92.69 81 GLY A CA 1
ATOM 597 C C . GLY A 1 81 ? -9.428 -9.768 -10.335 1.00 92.69 81 GLY A C 1
ATOM 598 O O . GLY A 1 81 ? -9.484 -10.567 -11.264 1.00 92.69 81 GLY A O 1
ATOM 599 N N . PHE A 1 82 ? -8.634 -8.693 -10.365 1.00 94.31 82 PHE A N 1
ATOM 600 C CA . PHE A 1 82 ? -7.730 -8.415 -11.472 1.00 94.31 82 PHE A CA 1
ATOM 601 C C . PHE A 1 82 ? -6.52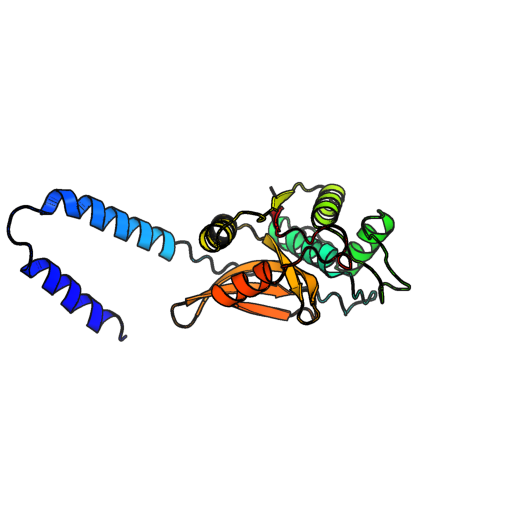8 -9.356 -11.421 1.00 94.31 82 PHE A C 1
ATOM 603 O O . PHE A 1 82 ? -5.736 -9.298 -10.486 1.00 94.31 82 PHE A O 1
ATOM 610 N N . GLU A 1 83 ? -6.386 -10.212 -12.427 1.00 93.06 83 GLU A N 1
ATOM 611 C CA . GLU A 1 83 ? -5.268 -11.149 -12.512 1.00 93.06 83 GLU A CA 1
ATOM 612 C C . GLU A 1 83 ? -4.004 -10.414 -12.974 1.00 93.06 83 GLU A C 1
ATOM 614 O O . GLU A 1 83 ? -3.823 -10.127 -14.157 1.00 93.06 83 GLU A O 1
ATOM 619 N N . ILE A 1 84 ? -3.134 -10.082 -12.020 1.00 91.81 84 ILE A N 1
ATOM 620 C CA . ILE A 1 84 ? -1.799 -9.549 -12.282 1.00 91.81 84 ILE A CA 1
ATOM 621 C C . ILE A 1 84 ? -0.816 -10.112 -11.263 1.00 91.81 84 ILE A C 1
ATOM 623 O O . ILE A 1 84 ? -1.046 -10.076 -10.054 1.00 91.81 84 ILE A O 1
ATOM 627 N N . THR A 1 85 ? 0.308 -10.621 -11.747 1.00 91.44 85 THR A N 1
ATOM 628 C CA . THR A 1 85 ? 1.405 -11.017 -10.869 1.00 91.44 85 THR A CA 1
ATOM 629 C C . THR A 1 85 ? 2.181 -9.789 -10.399 1.00 91.44 85 THR A C 1
ATOM 631 O O . THR A 1 85 ? 2.232 -8.743 -11.051 1.00 91.44 85 THR A O 1
ATOM 634 N N . LYS A 1 86 ? 2.872 -9.924 -9.270 1.00 90.62 86 LYS A N 1
ATOM 635 C CA . LYS A 1 86 ? 3.843 -8.925 -8.805 1.00 90.62 86 LYS A CA 1
ATOM 636 C C . LYS A 1 86 ? 4.877 -8.550 -9.875 1.00 90.62 86 LYS A C 1
ATOM 638 O O . LYS A 1 86 ? 5.186 -7.370 -10.029 1.00 90.62 86 LYS A O 1
ATOM 643 N N . ASP A 1 87 ? 5.413 -9.532 -10.599 1.00 92.50 87 ASP A N 1
ATOM 644 C CA . ASP A 1 87 ? 6.498 -9.304 -11.559 1.00 92.50 87 ASP A CA 1
ATOM 645 C C . ASP A 1 87 ? 5.982 -8.499 -12.759 1.00 92.50 87 ASP A C 1
ATOM 647 O O . ASP A 1 87 ? 6.602 -7.512 -13.164 1.00 92.50 87 ASP A O 1
ATOM 651 N N . GLU A 1 88 ? 4.785 -8.830 -13.253 1.00 94.44 88 GLU A N 1
ATOM 652 C CA . GLU A 1 88 ? 4.094 -8.045 -14.281 1.00 94.44 88 GLU A CA 1
ATOM 653 C C . GLU A 1 88 ? 3.798 -6.619 -13.810 1.00 94.44 88 GLU A C 1
ATOM 655 O O . GLU A 1 88 ? 3.999 -5.670 -14.571 1.00 94.44 88 GLU A O 1
ATOM 660 N N . ALA A 1 89 ? 3.363 -6.440 -12.558 1.00 94.88 89 ALA A N 1
ATOM 661 C CA . ALA A 1 89 ? 3.100 -5.118 -12.001 1.00 94.88 89 ALA A CA 1
ATOM 662 C C . ALA A 1 89 ? 4.369 -4.254 -11.946 1.00 94.88 89 ALA A C 1
ATOM 664 O O . ALA A 1 89 ? 4.351 -3.103 -12.390 1.00 94.88 89 ALA A O 1
ATOM 665 N N . VAL A 1 90 ? 5.485 -4.813 -11.467 1.00 94.38 90 VAL A N 1
ATOM 666 C CA . VAL A 1 90 ? 6.787 -4.128 -11.407 1.00 94.38 90 VAL A CA 1
ATOM 667 C C . VAL A 1 90 ? 7.283 -3.756 -12.808 1.00 94.38 90 VAL A C 1
ATOM 669 O O . VAL A 1 90 ? 7.626 -2.595 -13.048 1.00 94.38 90 VAL A O 1
ATOM 672 N N . VAL A 1 91 ? 7.276 -4.699 -13.758 1.00 93.44 91 VAL A N 1
ATOM 673 C CA . VAL A 1 91 ? 7.739 -4.457 -15.138 1.00 93.44 91 VAL A CA 1
ATOM 674 C C . VAL A 1 91 ? 6.879 -3.421 -15.833 1.00 93.44 91 VAL A C 1
ATOM 676 O O . VAL A 1 91 ? 7.408 -2.500 -16.455 1.00 93.44 91 VAL A O 1
ATOM 679 N N . ARG A 1 92 ? 5.555 -3.539 -15.723 1.00 94.88 92 ARG A N 1
ATOM 680 C CA . ARG A 1 92 ? 4.633 -2.607 -16.365 1.00 94.88 92 ARG A CA 1
ATOM 681 C C . ARG A 1 92 ? 4.797 -1.205 -15.795 1.00 94.88 92 ARG A C 1
ATOM 683 O O . ARG A 1 92 ? 4.889 -0.257 -16.570 1.00 94.88 92 ARG A O 1
ATOM 690 N N . ALA A 1 93 ? 4.899 -1.061 -14.474 1.00 94.12 93 ALA A N 1
ATOM 691 C CA . ALA A 1 93 ? 5.136 0.240 -13.857 1.00 94.12 93 ALA A CA 1
ATOM 692 C C . ALA A 1 93 ? 6.471 0.864 -14.307 1.00 94.12 93 ALA A C 1
ATOM 694 O O . ALA A 1 93 ? 6.542 2.064 -14.578 1.00 94.12 93 ALA A O 1
ATOM 695 N N . TYR A 1 94 ? 7.517 0.050 -14.464 1.00 93.00 94 TYR A N 1
ATOM 696 C CA . TYR A 1 94 ? 8.801 0.493 -15.006 1.00 93.00 94 TYR A CA 1
ATOM 697 C C . TYR A 1 94 ? 8.721 0.937 -16.466 1.00 93.00 94 TYR A C 1
ATOM 699 O O . TYR A 1 94 ? 9.145 2.043 -16.793 1.00 93.00 94 TYR A O 1
ATOM 707 N N . GLN A 1 95 ? 8.128 0.119 -17.336 1.00 93.44 95 GLN A N 1
ATOM 708 C CA . GLN A 1 95 ? 7.965 0.423 -18.762 1.00 93.44 95 GLN A CA 1
ATOM 709 C C . GLN A 1 95 ? 7.135 1.688 -19.004 1.00 93.44 95 GLN A C 1
ATOM 711 O O . GLN A 1 95 ? 7.332 2.380 -20.001 1.00 93.44 95 GLN A O 1
ATOM 716 N N . LYS A 1 96 ? 6.217 2.002 -18.087 1.00 94.19 96 LYS A N 1
ATOM 717 C CA . LYS A 1 96 ? 5.400 3.219 -18.109 1.00 94.19 96 LYS A CA 1
ATOM 718 C C . LYS A 1 96 ? 6.097 4.450 -17.528 1.00 94.19 96 LYS A C 1
ATOM 720 O O . LYS A 1 96 ? 5.535 5.538 -17.591 1.00 94.19 96 LYS A O 1
ATOM 725 N N . GLY A 1 97 ? 7.314 4.300 -17.004 1.00 91.00 97 GLY A N 1
ATOM 726 C CA . GLY A 1 97 ? 8.098 5.408 -16.463 1.00 91.00 97 GLY A CA 1
ATOM 727 C C . GLY A 1 97 ? 7.595 5.918 -15.112 1.00 91.00 97 GLY A C 1
ATOM 728 O O . GLY A 1 97 ? 7.808 7.080 -14.792 1.00 91.00 97 GLY A O 1
ATOM 729 N N . TYR A 1 98 ? 6.918 5.077 -14.324 1.00 89.88 98 TYR A N 1
ATOM 730 C CA . TYR A 1 98 ? 6.421 5.462 -12.997 1.00 89.88 98 TYR A CA 1
ATOM 731 C C . TYR A 1 98 ? 7.485 5.429 -11.906 1.00 89.88 98 TYR A C 1
ATOM 733 O O . TYR A 1 98 ? 7.305 6.029 -10.853 1.00 89.88 98 TYR A O 1
ATOM 741 N N . TYR A 1 99 ? 8.585 4.720 -12.140 1.00 87.88 99 TYR A N 1
ATOM 742 C CA . TYR A 1 99 ? 9.733 4.744 -11.245 1.00 87.88 99 TYR A CA 1
ATOM 743 C C . TYR A 1 99 ? 10.521 6.031 -11.438 1.00 87.88 99 TYR A C 1
ATOM 745 O O . TYR A 1 99 ? 10.882 6.370 -12.564 1.00 87.88 99 TYR A O 1
ATOM 753 N N . TYR A 1 100 ? 10.908 6.673 -10.338 1.00 80.69 100 TYR A N 1
ATOM 754 C CA . TYR A 1 100 ? 11.880 7.764 -10.413 1.00 80.69 100 TYR A CA 1
ATOM 755 C C . TYR A 1 100 ? 13.240 7.285 -10.889 1.00 80.69 100 TYR A C 1
ATOM 757 O O . TYR A 1 100 ? 13.910 7.961 -11.667 1.00 80.69 100 TYR A O 1
ATOM 765 N N . PHE A 1 101 ? 13.665 6.127 -10.387 1.00 81.12 101 PHE A N 1
ATOM 766 C CA . PHE A 1 101 ? 14.891 5.483 -10.818 1.00 81.12 101 PHE A CA 1
ATOM 767 C C . PHE A 1 101 ? 14.850 4.004 -10.440 1.00 81.12 101 PHE A C 1
ATOM 769 O O . PHE A 1 101 ? 14.973 3.665 -9.271 1.00 81.12 101 PHE A O 1
ATOM 776 N N . ALA A 1 102 ? 14.744 3.104 -11.408 1.00 79.38 102 ALA A N 1
ATOM 777 C CA . ALA A 1 102 ? 15.042 1.699 -11.158 1.00 79.38 102 ALA A CA 1
ATOM 778 C C . ALA A 1 102 ? 16.484 1.426 -11.588 1.00 79.38 102 ALA A C 1
ATOM 780 O O . ALA A 1 102 ? 16.853 1.661 -12.740 1.00 79.38 102 ALA A O 1
ATOM 781 N N . GLY A 1 103 ? 17.302 0.963 -10.648 1.00 78.44 103 GLY A N 1
ATOM 782 C CA . GLY A 1 103 ? 18.629 0.448 -10.941 1.00 78.44 103 GLY A CA 1
ATOM 783 C C . GLY A 1 103 ? 18.558 -0.880 -11.688 1.00 78.44 103 GLY A C 1
ATOM 784 O O . GLY A 1 103 ? 17.481 -1.444 -11.898 1.00 78.44 103 GLY A O 1
ATOM 785 N N . GLU A 1 104 ? 19.723 -1.386 -12.082 1.00 78.94 104 GLU A N 1
ATOM 786 C CA . GLU A 1 104 ? 19.833 -2.644 -12.821 1.00 78.94 104 GLU A CA 1
ATOM 787 C C . GLU A 1 104 ? 19.051 -3.768 -12.126 1.00 78.94 104 GLU A C 1
ATOM 789 O O . GLU A 1 104 ? 19.147 -3.945 -10.910 1.00 78.94 104 GLU A O 1
ATOM 794 N N . ASN A 1 105 ? 18.228 -4.482 -12.899 1.00 76.81 105 ASN A N 1
ATOM 795 C CA . ASN A 1 105 ? 17.370 -5.574 -12.431 1.00 76.81 105 ASN A CA 1
ATOM 796 C C . ASN A 1 105 ? 16.534 -5.252 -11.179 1.00 76.81 105 ASN A C 1
ATOM 798 O O . ASN A 1 105 ? 16.224 -6.155 -10.410 1.00 76.81 105 ASN A O 1
ATOM 802 N N . PHE A 1 106 ? 16.174 -3.983 -10.948 1.00 83.44 106 PHE A N 1
ATOM 803 C CA . PHE A 1 106 ? 15.398 -3.544 -9.779 1.00 83.44 106 PHE A CA 1
ATOM 804 C C . PHE A 1 106 ? 16.086 -3.775 -8.421 1.00 83.44 106 PHE A C 1
ATOM 806 O O . PHE A 1 106 ? 15.452 -3.667 -7.366 1.00 83.44 106 PHE A O 1
ATOM 813 N N . THR A 1 107 ? 17.397 -4.041 -8.411 1.00 81.31 107 THR A N 1
ATOM 814 C CA . THR A 1 107 ? 18.156 -4.303 -7.178 1.00 81.31 107 THR A CA 1
ATOM 815 C C . THR A 1 107 ? 18.695 -3.038 -6.516 1.00 81.31 107 THR A C 1
ATOM 817 O O . THR A 1 107 ? 19.367 -3.117 -5.492 1.00 81.31 107 THR A O 1
ATOM 820 N N . SER A 1 108 ? 18.449 -1.865 -7.099 1.00 77.94 108 SER A N 1
ATOM 821 C CA . SER A 1 108 ? 18.741 -0.566 -6.496 1.00 77.94 108 SER A CA 1
ATOM 822 C C . SER A 1 108 ? 17.776 0.505 -7.002 1.00 77.94 108 SER A C 1
ATOM 824 O O . SER A 1 108 ? 17.042 0.291 -7.967 1.00 77.94 108 SER A O 1
ATOM 826 N N . GLY A 1 109 ? 17.767 1.663 -6.345 1.00 78.81 109 GLY A N 1
ATOM 827 C CA . GLY A 1 109 ? 17.170 2.882 -6.875 1.00 78.81 109 GLY A CA 1
ATOM 828 C C . GLY A 1 109 ? 16.110 3.527 -5.990 1.00 78.81 109 GLY A C 1
ATOM 829 O O . GLY A 1 109 ? 16.178 3.450 -4.768 1.00 78.81 109 GLY A O 1
ATOM 830 N N . ARG A 1 110 ? 15.162 4.216 -6.625 1.00 80.88 110 ARG A N 1
ATOM 831 C CA . ARG A 1 110 ? 14.040 4.943 -6.031 1.00 80.88 110 ARG A CA 1
ATOM 832 C C . ARG A 1 110 ? 12.738 4.418 -6.629 1.00 80.88 110 ARG A C 1
ATOM 834 O O . ARG A 1 110 ? 12.616 4.335 -7.849 1.00 80.88 110 ARG A O 1
ATOM 841 N N . GLY A 1 111 ? 11.803 4.048 -5.757 1.00 86.19 111 GLY A N 1
ATOM 842 C CA . GLY A 1 111 ? 10.506 3.491 -6.138 1.00 86.19 111 GLY A CA 1
ATOM 843 C C . GLY A 1 111 ? 9.582 4.498 -6.823 1.00 86.19 111 GLY A C 1
ATOM 844 O O . GLY A 1 111 ? 10.000 5.311 -7.647 1.00 86.19 111 GLY A O 1
ATOM 845 N N . VAL A 1 112 ? 8.306 4.419 -6.473 1.00 87.50 112 VAL A N 1
ATOM 846 C CA . VAL A 1 112 ? 7.209 5.202 -7.058 1.00 87.50 112 VAL A CA 1
ATOM 847 C C . VAL A 1 112 ? 6.570 6.076 -5.972 1.00 87.50 112 VAL A C 1
ATOM 849 O O . VAL A 1 112 ? 6.635 5.694 -4.804 1.00 87.50 112 VAL A O 1
ATOM 852 N N . THR A 1 113 ? 5.946 7.212 -6.309 1.00 86.69 113 THR A N 1
ATOM 853 C CA . THR A 1 113 ? 5.042 7.886 -5.350 1.00 86.69 113 THR A CA 1
ATOM 854 C C . THR A 1 113 ? 3.665 7.228 -5.294 1.00 86.69 113 THR A C 1
ATOM 856 O O . THR A 1 113 ? 3.327 6.366 -6.106 1.00 86.69 113 THR A O 1
ATOM 859 N N . GLN A 1 114 ? 2.816 7.709 -4.385 1.00 87.56 114 GLN A N 1
ATOM 860 C CA . GLN A 1 114 ? 1.411 7.327 -4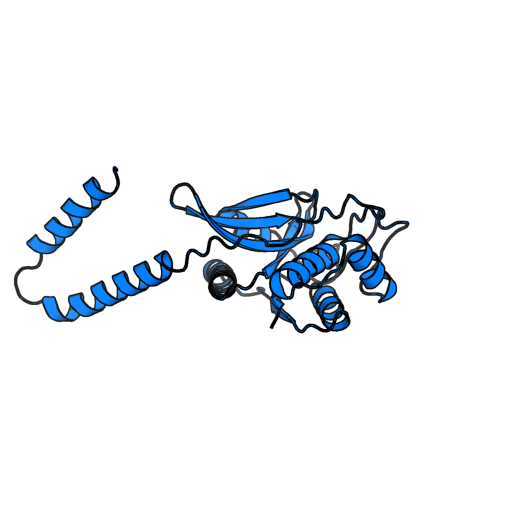.309 1.00 87.56 114 GLN A CA 1
ATOM 861 C C . GLN A 1 114 ? 0.614 7.780 -5.547 1.00 87.56 114 GLN A C 1
ATOM 863 O O . GLN A 1 114 ? -0.231 7.046 -6.049 1.00 87.56 114 GLN A O 1
ATOM 868 N N . GLU A 1 115 ? 0.936 8.933 -6.132 1.00 89.31 115 GLU A N 1
ATOM 869 C CA . GLU A 1 115 ? 0.357 9.411 -7.395 1.00 89.31 115 GLU A CA 1
ATOM 870 C C . GLU A 1 115 ? 0.799 8.552 -8.586 1.00 89.31 115 GLU A C 1
ATOM 872 O O . GLU A 1 115 ? 0.016 8.296 -9.506 1.00 89.31 115 GLU A O 1
ATOM 877 N N . ASN A 1 116 ? 2.040 8.056 -8.576 1.00 92.19 116 ASN A N 1
ATOM 878 C CA . ASN A 1 116 ? 2.491 7.072 -9.556 1.00 92.19 116 ASN A CA 1
ATOM 879 C C . ASN A 1 116 ? 1.765 5.731 -9.380 1.00 92.19 116 ASN A C 1
ATOM 881 O O . ASN A 1 116 ? 1.403 5.110 -10.378 1.00 92.19 116 ASN A O 1
ATOM 885 N N . ILE A 1 117 ? 1.482 5.315 -8.140 1.00 94.12 117 ILE A N 1
ATOM 886 C CA . ILE A 1 117 ? 0.633 4.148 -7.861 1.00 94.12 117 ILE A CA 1
ATOM 887 C C . ILE A 1 117 ? -0.785 4.371 -8.405 1.00 94.12 117 ILE A C 1
ATOM 889 O O . ILE A 1 117 ? -1.301 3.512 -9.115 1.00 94.12 117 ILE A O 1
ATOM 893 N N . GLN A 1 118 ? -1.407 5.529 -8.156 1.00 94.69 118 GLN A N 1
ATOM 894 C CA . GLN A 1 118 ? -2.714 5.876 -8.735 1.00 94.69 118 GLN A CA 1
ATOM 895 C C . GLN A 1 118 ? -2.690 5.851 -10.264 1.00 94.69 118 GLN A C 1
ATOM 897 O O . GLN A 1 118 ? -3.605 5.313 -10.886 1.00 94.69 118 GLN A O 1
ATOM 902 N N . SER A 1 119 ? -1.641 6.401 -10.875 1.00 95.44 119 SER A N 1
ATOM 903 C CA . SER A 1 119 ? -1.473 6.389 -12.331 1.00 95.44 119 SER A CA 1
ATOM 904 C C . SER A 1 119 ? -1.361 4.963 -12.867 1.00 95.44 119 SER A C 1
ATOM 906 O O . SER A 1 119 ? -2.006 4.637 -13.857 1.00 95.44 119 SER A O 1
ATOM 908 N N . PHE A 1 120 ? -0.623 4.090 -12.177 1.00 97.06 120 PHE A N 1
ATOM 909 C CA . PHE A 1 120 ? -0.521 2.673 -12.519 1.00 97.06 120 PHE A CA 1
ATOM 910 C C . PHE A 1 120 ? -1.861 1.933 -12.417 1.00 97.06 120 PHE A C 1
ATOM 912 O O . PHE A 1 120 ? -2.213 1.181 -13.327 1.00 97.06 120 PHE A O 1
ATOM 919 N N . ILE A 1 121 ? -2.626 2.174 -11.349 1.00 97.94 121 ILE A N 1
ATOM 920 C CA . ILE A 1 121 ? -3.973 1.613 -11.169 1.00 97.94 121 ILE A CA 1
ATOM 921 C C . ILE A 1 121 ? -4.900 2.068 -12.311 1.00 97.94 121 ILE A C 1
ATOM 923 O O . ILE A 1 121 ? -5.584 1.238 -12.916 1.00 97.94 121 ILE A O 1
ATOM 927 N N . ARG A 1 122 ? -4.836 3.353 -12.692 1.00 97.75 122 ARG A N 1
ATOM 928 C CA . ARG A 1 122 ? -5.570 3.906 -13.844 1.00 97.75 122 ARG A CA 1
ATOM 929 C C . ARG A 1 122 ? -5.168 3.264 -15.160 1.00 97.75 122 ARG A C 1
ATOM 931 O O . ARG A 1 122 ? -6.030 2.903 -15.957 1.00 97.75 122 ARG A O 1
ATOM 938 N N . ASP A 1 123 ? -3.876 3.049 -15.368 1.00 97.19 123 ASP A N 1
ATOM 939 C CA . ASP A 1 123 ? -3.356 2.349 -16.541 1.00 97.19 123 ASP A CA 1
ATOM 940 C C . ASP A 1 123 ? -3.820 0.888 -16.615 1.00 97.19 123 ASP A C 1
ATOM 942 O O . ASP A 1 123 ? -3.838 0.313 -17.706 1.00 97.19 123 ASP A O 1
ATOM 946 N N . CYS A 1 124 ? -4.195 0.283 -15.485 1.00 96.75 124 CYS A N 1
ATOM 947 C CA . CYS A 1 124 ? -4.813 -1.042 -15.413 1.00 96.75 124 CYS A CA 1
ATOM 948 C C . CYS A 1 124 ? -6.343 -1.014 -15.589 1.00 96.75 124 CYS A C 1
ATOM 950 O O . CYS A 1 124 ? -6.957 -2.076 -15.631 1.00 96.75 124 CYS A O 1
ATOM 952 N N . GLY A 1 125 ? -6.944 0.167 -15.768 1.00 97.31 125 GLY A N 1
ATOM 953 C CA . GLY A 1 125 ? -8.371 0.341 -16.045 1.00 97.31 125 GLY A CA 1
ATOM 954 C C . GLY A 1 125 ? -9.242 0.584 -14.812 1.00 97.31 125 GLY A C 1
ATOM 955 O O . GLY A 1 125 ? -10.459 0.447 -14.912 1.00 97.31 125 GLY A O 1
ATOM 956 N N . PHE A 1 126 ? -8.647 0.938 -13.669 1.00 98.06 126 PHE A N 1
ATOM 957 C CA . PHE A 1 126 ? -9.372 1.202 -12.425 1.00 98.06 126 PHE A CA 1
ATOM 958 C C . PHE A 1 126 ? -9.137 2.623 -11.926 1.00 98.06 126 PHE A C 1
ATOM 960 O O . PHE A 1 126 ? -8.059 3.182 -12.099 1.00 98.06 126 PHE A O 1
ATOM 967 N N . ASP A 1 127 ? -10.113 3.188 -11.230 1.00 97.38 127 ASP A N 1
ATOM 968 C CA . ASP A 1 127 ? -9.937 4.466 -10.553 1.00 97.38 127 ASP A CA 1
ATOM 969 C C . ASP A 1 127 ? -9.602 4.260 -9.072 1.00 97.38 127 ASP A C 1
ATOM 971 O O . ASP A 1 127 ? -10.003 3.281 -8.439 1.00 97.38 127 ASP A O 1
ATOM 975 N N . SER A 1 128 ? -8.825 5.189 -8.518 1.00 97.00 128 SER A N 1
ATOM 976 C CA . SER A 1 128 ? -8.487 5.224 -7.096 1.00 97.00 128 SER A CA 1
ATOM 977 C C . SER A 1 128 ? -8.370 6.656 -6.605 1.00 97.00 128 SER A C 1
ATOM 979 O O . SER A 1 128 ? -8.023 7.557 -7.372 1.00 97.00 128 SER A O 1
ATOM 981 N N . GLU A 1 129 ? -8.617 6.857 -5.318 1.00 95.12 129 GLU A N 1
ATOM 982 C CA . GLU A 1 129 ? -8.468 8.142 -4.639 1.00 95.12 129 GLU A CA 1
ATOM 983 C C . GLU A 1 129 ? -7.304 8.096 -3.654 1.00 95.12 129 GLU A C 1
ATOM 985 O O . GLU A 1 129 ? -6.958 7.036 -3.133 1.00 95.12 129 GLU A O 1
ATOM 990 N N . ILE A 1 130 ? -6.688 9.257 -3.426 1.00 90.62 130 ILE A N 1
ATOM 991 C CA . ILE A 1 130 ? -5.627 9.437 -2.438 1.00 90.62 130 ILE A CA 1
ATOM 992 C C . ILE A 1 130 ? -6.099 10.495 -1.448 1.00 90.62 130 ILE A C 1
ATOM 994 O O . ILE A 1 130 ? -6.488 11.593 -1.846 1.00 90.62 130 ILE A O 1
ATOM 998 N N . ASP A 1 131 ? -6.015 10.179 -0.162 1.00 88.44 131 ASP A N 1
ATOM 999 C CA . ASP A 1 131 ? -6.185 11.148 0.913 1.00 88.44 131 ASP A CA 1
ATOM 1000 C C . ASP A 1 131 ? -4.843 11.375 1.585 1.00 88.44 131 ASP A C 1
ATOM 1002 O O . ASP A 1 131 ? -4.283 10.465 2.203 1.00 88.44 131 ASP A O 1
ATOM 1006 N N . HIS A 1 132 ? -4.326 12.592 1.447 1.00 84.00 132 HIS A N 1
ATOM 1007 C CA . HIS A 1 132 ? -3.061 12.954 2.046 1.00 84.00 132 HIS A CA 1
ATOM 1008 C C . HIS A 1 132 ? -3.232 13.462 3.488 1.00 84.00 132 HIS A C 1
ATOM 1010 O O . HIS A 1 132 ? -3.839 14.501 3.743 1.00 84.00 132 HIS A O 1
ATOM 1016 N N . LEU A 1 133 ? -2.591 12.791 4.441 1.00 82.06 133 LEU A N 1
ATOM 1017 C CA . LEU A 1 133 ? -2.810 12.917 5.886 1.00 82.06 133 LEU A CA 1
ATOM 1018 C C . LEU A 1 133 ? -1.959 14.021 6.556 1.00 82.06 133 LEU A C 1
ATOM 1020 O O . LEU A 1 133 ? -1.579 13.893 7.720 1.00 82.06 133 LEU A O 1
ATOM 1024 N N . TRP A 1 134 ? -1.600 15.093 5.839 1.00 74.38 134 TRP A N 1
ATOM 1025 C CA . TRP A 1 134 ? -0.635 16.116 6.299 1.00 74.38 134 TRP A CA 1
ATOM 1026 C C . TRP A 1 134 ? -1.011 16.759 7.639 1.00 74.38 134 TRP A C 1
ATOM 1028 O O . TRP A 1 134 ? -0.140 17.018 8.468 1.00 74.38 134 TRP A O 1
ATOM 1038 N N . ASN A 1 135 ? -2.307 17.007 7.834 1.00 76.25 135 ASN A N 1
ATOM 1039 C CA . ASN A 1 135 ? -2.855 17.748 8.972 1.00 76.25 135 ASN A CA 1
ATOM 1040 C C . ASN A 1 135 ? -3.804 16.901 9.828 1.00 76.25 135 ASN A C 1
ATOM 1042 O O . ASN A 1 135 ? -4.503 17.434 10.691 1.00 76.25 135 ASN A O 1
ATOM 1046 N N . ASP A 1 136 ? -3.848 15.597 9.579 1.00 83.62 136 ASP A N 1
ATOM 1047 C CA . ASP A 1 136 ? -4.763 14.714 10.278 1.00 83.62 136 ASP A CA 1
ATOM 1048 C C . ASP A 1 136 ? -4.246 14.381 11.675 1.00 83.62 136 ASP A C 1
ATOM 1050 O O . ASP A 1 136 ? -3.065 14.090 11.884 1.00 83.62 136 ASP A O 1
ATOM 1054 N N . SER A 1 137 ? -5.160 14.381 12.643 1.00 86.75 137 SER A N 1
ATOM 1055 C CA . SER A 1 137 ? -4.887 13.824 13.963 1.00 86.75 137 SER A CA 1
ATOM 1056 C C . SER A 1 137 ? -4.864 12.294 13.916 1.00 86.75 137 SER A C 1
ATOM 1058 O O . SER A 1 137 ? -5.443 11.668 13.030 1.00 86.75 137 SER A O 1
ATOM 1060 N N . ASP A 1 138 ? -4.269 11.670 14.930 1.00 87.38 138 ASP A N 1
ATOM 1061 C CA . ASP A 1 138 ? -4.247 10.210 15.084 1.00 87.38 138 ASP A CA 1
ATOM 1062 C C . ASP A 1 138 ? -5.657 9.593 15.025 1.00 87.38 138 ASP A C 1
ATOM 1064 O O . ASP A 1 138 ? -5.872 8.523 14.447 1.00 87.38 138 ASP A O 1
ATOM 1068 N N . GLU A 1 139 ? -6.642 10.285 15.601 1.00 90.19 139 GLU A N 1
ATOM 1069 C CA . GLU A 1 139 ? -8.042 9.879 15.542 1.00 90.19 139 GLU A CA 1
ATOM 1070 C C . GLU A 1 139 ? -8.604 9.978 14.119 1.00 90.19 139 GLU A C 1
ATOM 1072 O O . GLU A 1 139 ? -9.268 9.048 13.672 1.00 90.19 139 GLU A O 1
ATOM 1077 N N . MET A 1 140 ? -8.295 11.046 13.379 1.00 89.56 140 MET A N 1
ATOM 1078 C CA . MET A 1 140 ? -8.730 11.194 11.987 1.00 89.56 140 MET A CA 1
ATOM 1079 C C . MET A 1 140 ? -8.146 10.104 11.087 1.00 89.56 140 MET A C 1
ATOM 1081 O O . MET A 1 140 ? -8.901 9.475 10.352 1.00 89.56 140 MET A O 1
ATOM 1085 N N . ILE A 1 141 ? -6.841 9.826 11.195 1.00 89.19 141 ILE A N 1
ATOM 1086 C CA . ILE A 1 141 ? -6.163 8.784 10.403 1.00 89.19 141 ILE A CA 1
ATOM 1087 C C . ILE A 1 141 ? -6.841 7.429 10.619 1.00 89.19 141 ILE A C 1
ATOM 1089 O O . ILE A 1 141 ? -7.213 6.737 9.672 1.00 89.19 141 ILE A O 1
ATOM 1093 N N . THR A 1 142 ? -7.030 7.059 11.885 1.00 90.25 142 THR A N 1
ATOM 1094 C CA . THR A 1 142 ? -7.631 5.766 12.237 1.00 90.25 142 THR A CA 1
ATOM 1095 C C . THR A 1 142 ? -9.100 5.689 11.836 1.00 90.25 142 THR A C 1
ATOM 1097 O O . THR A 1 142 ? -9.500 4.681 11.266 1.00 90.25 142 THR A O 1
ATOM 1100 N N . ASN A 1 143 ? -9.878 6.761 12.011 1.00 91.06 143 ASN A N 1
ATOM 1101 C CA . ASN A 1 143 ? -11.272 6.812 11.565 1.00 91.06 143 ASN A CA 1
ATOM 1102 C C . ASN A 1 143 ? -11.409 6.698 10.040 1.00 91.06 143 ASN A C 1
ATOM 1104 O O . ASN A 1 143 ? -12.335 6.040 9.567 1.00 91.06 143 ASN A O 1
ATOM 1108 N N . LYS A 1 144 ? -10.506 7.313 9.264 1.00 91.56 144 LYS A N 1
ATOM 1109 C CA . LYS A 1 144 ? -10.491 7.193 7.798 1.00 91.56 144 LYS A CA 1
ATOM 1110 C C . LYS A 1 144 ? -10.235 5.748 7.372 1.00 91.56 144 LYS A C 1
ATOM 1112 O O . LYS A 1 144 ? -11.040 5.183 6.635 1.00 91.56 144 LYS A O 1
A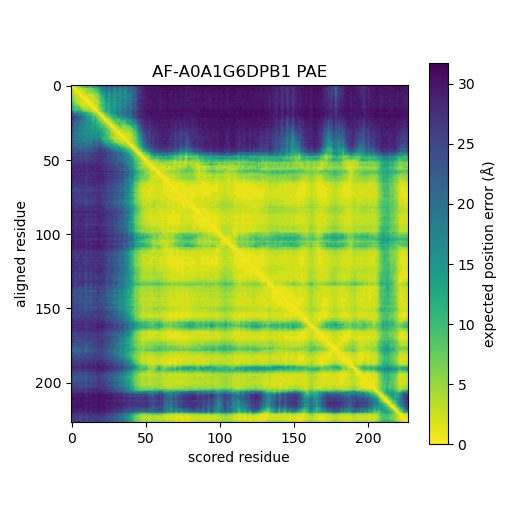TOM 1117 N N . ILE A 1 145 ? -9.180 5.123 7.900 1.00 91.81 145 ILE A N 1
ATOM 1118 C CA . ILE A 1 145 ? -8.863 3.711 7.625 1.00 91.81 145 ILE A CA 1
ATOM 1119 C C . ILE A 1 145 ? -10.034 2.811 8.034 1.00 91.81 145 ILE A C 1
ATOM 1121 O O . ILE A 1 145 ? -10.509 2.015 7.227 1.00 91.81 145 ILE A O 1
ATOM 1125 N N . ASP A 1 146 ? -10.556 2.976 9.251 1.00 90.88 146 ASP A N 1
ATOM 1126 C CA . ASP A 1 146 ? -11.694 2.202 9.747 1.00 90.88 146 ASP A CA 1
ATOM 1127 C C . ASP A 1 146 ? -12.935 2.363 8.861 1.00 90.88 146 ASP A C 1
ATOM 1129 O O . ASP A 1 146 ? -13.630 1.382 8.603 1.00 90.88 146 ASP A O 1
ATOM 1133 N N . SER A 1 147 ? -13.218 3.573 8.374 1.00 90.44 147 SER A N 1
ATOM 1134 C CA . SER A 1 147 ? -14.335 3.837 7.461 1.00 90.44 147 SER A CA 1
ATOM 1135 C C . SER A 1 147 ? -14.205 3.036 6.162 1.00 90.44 147 SER A C 1
ATOM 1137 O O . SER A 1 147 ? -15.161 2.376 5.753 1.00 90.44 147 SER A O 1
ATOM 1139 N N . HIS A 1 148 ? -13.018 3.015 5.547 1.00 91.50 148 HIS A N 1
ATOM 1140 C CA . HIS A 1 148 ? -12.779 2.218 4.341 1.00 91.50 148 HIS A CA 1
ATOM 1141 C C . HIS A 1 148 ? -12.920 0.718 4.610 1.00 91.50 148 HIS A C 1
ATOM 1143 O O . HIS A 1 148 ? -13.665 0.042 3.899 1.00 91.50 148 HIS A O 1
ATOM 1149 N N . LEU A 1 149 ? -12.302 0.213 5.681 1.00 90.38 149 LEU A N 1
ATOM 1150 C CA . LEU A 1 149 ? -12.391 -1.204 6.050 1.00 90.38 149 LEU A CA 1
ATOM 1151 C C . LEU A 1 149 ? -13.838 -1.637 6.358 1.00 90.38 149 LEU A C 1
ATOM 1153 O O . LEU A 1 149 ? -14.250 -2.741 6.000 1.00 90.38 149 LEU A O 1
ATOM 1157 N N . ASN A 1 150 ? -14.640 -0.765 6.979 1.00 86.75 150 ASN A N 1
ATOM 1158 C CA . ASN A 1 150 ? -16.061 -1.017 7.253 1.00 86.75 150 ASN A CA 1
ATOM 1159 C C . ASN A 1 150 ? -16.911 -1.130 5.991 1.00 86.75 150 ASN A C 1
ATOM 1161 O O . ASN A 1 150 ? -17.892 -1.871 5.982 1.00 86.75 150 ASN A O 1
ATOM 1165 N N . ASN A 1 151 ? -16.526 -0.416 4.936 1.00 86.19 151 ASN A N 1
ATOM 1166 C CA . ASN A 1 151 ? -17.191 -0.476 3.639 1.00 86.19 151 ASN A CA 1
ATOM 1167 C C . ASN A 1 151 ? -16.707 -1.660 2.786 1.00 86.19 151 ASN A C 1
ATOM 1169 O O . ASN A 1 151 ? -17.170 -1.830 1.663 1.00 86.19 151 ASN A O 1
ATOM 1173 N N . GLY A 1 152 ? -15.811 -2.497 3.320 1.00 85.88 152 GLY A N 1
ATOM 1174 C CA . GLY A 1 152 ? -15.228 -3.628 2.604 1.00 85.88 152 GLY A CA 1
ATOM 1175 C C . GLY A 1 152 ? -14.068 -3.244 1.688 1.00 85.88 152 GLY A C 1
ATOM 1176 O O . GLY A 1 152 ? -13.586 -4.101 0.950 1.00 85.88 152 GLY A O 1
ATOM 1177 N N . ASN A 1 153 ? -13.593 -2.001 1.745 1.00 91.06 153 ASN A N 1
ATOM 1178 C CA . ASN A 1 153 ? -12.426 -1.573 0.985 1.00 91.06 153 ASN A CA 1
ATOM 1179 C C . ASN A 1 153 ? -11.146 -1.955 1.732 1.00 91.06 153 ASN A C 1
ATOM 1181 O O . ASN A 1 153 ? -11.132 -2.147 2.948 1.00 91.06 153 ASN A O 1
ATOM 1185 N N . ARG A 1 154 ? -10.057 -2.029 0.987 1.00 93.75 154 ARG A N 1
ATOM 1186 C CA . ARG A 1 154 ? -8.680 -2.151 1.434 1.00 93.75 154 ARG A CA 1
ATOM 1187 C C 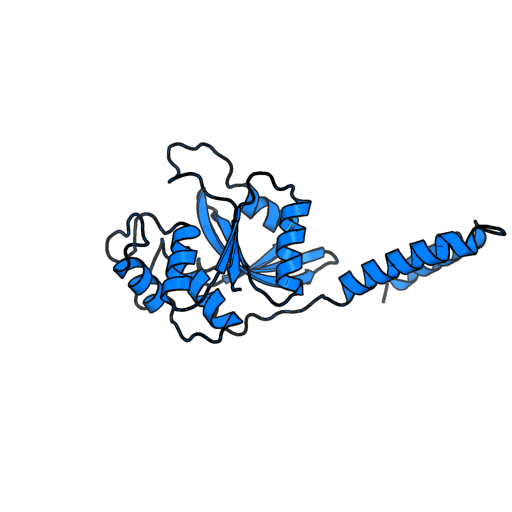. ARG A 1 154 ? -7.964 -0.848 1.108 1.00 93.75 154 ARG A C 1
ATOM 1189 O O . ARG A 1 154 ? -8.384 -0.082 0.240 1.00 93.75 154 ARG A O 1
ATOM 1196 N N . VAL A 1 155 ? -6.895 -0.570 1.843 1.00 94.62 155 VAL A N 1
ATOM 1197 C CA . VAL A 1 155 ? -6.170 0.695 1.703 1.00 94.62 155 VAL A CA 1
ATOM 1198 C C . VAL A 1 155 ? -4.676 0.454 1.589 1.00 94.62 155 VAL A C 1
ATOM 1200 O O . VAL A 1 155 ? -4.084 -0.238 2.415 1.00 94.62 155 VAL A O 1
ATOM 1203 N N . ILE A 1 156 ? -4.055 1.042 0.571 1.00 95.12 156 ILE A N 1
ATOM 1204 C CA . ILE A 1 156 ? -2.601 1.178 0.521 1.00 95.12 156 ILE A CA 1
ATOM 1205 C C . ILE A 1 156 ? -2.223 2.318 1.456 1.00 95.12 156 ILE A C 1
ATOM 1207 O O . ILE A 1 156 ? -2.806 3.400 1.379 1.00 95.12 156 ILE A O 1
ATOM 1211 N N . VAL A 1 157 ? -1.236 2.084 2.314 1.00 91.62 157 VAL A N 1
ATOM 1212 C CA . VAL A 1 157 ? -0.683 3.102 3.208 1.00 91.62 157 VAL A CA 1
ATOM 1213 C C . VAL A 1 157 ? 0.792 3.318 2.914 1.00 91.62 157 VAL A C 1
ATOM 1215 O O . VAL A 1 157 ? 1.546 2.359 2.755 1.00 91.62 157 VAL A O 1
ATOM 1218 N N . GLY A 1 158 ? 1.200 4.584 2.845 1.00 86.75 158 GLY A N 1
ATOM 1219 C CA . GLY A 1 158 ? 2.610 4.964 2.898 1.00 86.75 158 GLY A CA 1
ATOM 1220 C C . GLY A 1 158 ? 3.085 5.038 4.348 1.00 86.75 158 GLY A C 1
ATOM 1221 O O . GLY A 1 158 ? 2.444 5.686 5.177 1.00 86.75 158 GLY A O 1
ATOM 1222 N N . HIS A 1 159 ? 4.201 4.389 4.662 1.00 81.12 159 HIS A N 1
ATOM 1223 C CA . HIS A 1 159 ? 4.815 4.417 5.988 1.00 81.12 159 HIS A CA 1
ATOM 1224 C C . HIS A 1 159 ? 6.342 4.357 5.902 1.00 81.12 159 HIS A C 1
ATOM 1226 O O . HIS A 1 159 ? 6.913 4.169 4.827 1.00 81.12 159 HIS A O 1
ATOM 1232 N N . ASN A 1 160 ? 7.017 4.538 7.036 1.00 73.69 160 ASN A N 1
ATOM 1233 C CA . ASN A 1 160 ? 8.464 4.401 7.088 1.00 73.69 160 ASN A CA 1
ATOM 1234 C C . ASN A 1 160 ? 8.855 2.930 7.308 1.00 73.69 160 ASN A C 1
ATOM 1236 O O . ASN A 1 160 ? 8.323 2.267 8.195 1.00 73.69 160 ASN A O 1
ATOM 1240 N N . SER A 1 161 ? 9.777 2.408 6.505 1.00 72.81 161 SER A N 1
ATOM 1241 C CA . SER A 1 161 ? 10.383 1.095 6.751 1.00 72.81 161 SER A CA 1
ATOM 1242 C C . SER A 1 161 ? 11.329 1.147 7.955 1.00 72.81 161 SER A C 1
ATOM 1244 O O . SER A 1 161 ? 11.786 2.213 8.373 1.00 72.81 161 SER A O 1
ATOM 1246 N N . PHE A 1 162 ? 11.738 -0.024 8.456 1.00 63.91 162 PHE A N 1
ATOM 1247 C CA . PHE A 1 162 ? 12.774 -0.147 9.494 1.00 63.91 162 PHE A CA 1
ATOM 1248 C C . PHE A 1 162 ? 14.098 0.564 9.155 1.00 63.91 162 PHE A C 1
ATOM 1250 O O . PHE A 1 162 ? 14.913 0.806 10.044 1.00 63.91 162 PHE A O 1
ATOM 1257 N N . HIS A 1 163 ? 14.338 0.880 7.880 1.00 65.06 163 HIS A N 1
ATOM 1258 C CA . HIS A 1 163 ? 15.556 1.530 7.400 1.00 65.06 163 HIS A CA 1
ATOM 1259 C C . HIS A 1 163 ? 15.392 3.028 7.114 1.00 65.06 163 HIS A C 1
ATOM 1261 O O . HIS A 1 163 ? 16.318 3.640 6.587 1.00 65.06 163 HIS A O 1
ATOM 1267 N N . GLY A 1 164 ? 14.254 3.636 7.460 1.00 67.81 164 GLY A N 1
ATOM 1268 C CA . GLY A 1 164 ? 14.040 5.068 7.243 1.00 67.81 164 GLY A CA 1
ATOM 1269 C C . GLY A 1 164 ? 13.589 5.433 5.821 1.00 67.81 164 GLY A C 1
ATOM 1270 O O . GLY A 1 164 ? 13.472 6.616 5.502 1.00 67.81 164 GLY A O 1
ATOM 1271 N N . PHE A 1 165 ? 13.330 4.439 4.964 1.00 75.38 165 PHE A N 1
ATOM 1272 C CA . PHE A 1 165 ? 12.836 4.649 3.603 1.00 75.38 165 PHE A CA 1
ATOM 1273 C C . PHE A 1 165 ? 11.319 4.522 3.524 1.00 75.38 165 PHE A C 1
ATOM 1275 O O . PHE A 1 165 ? 10.740 3.650 4.172 1.00 75.38 165 PHE A O 1
ATOM 1282 N N . LEU A 1 166 ? 10.708 5.333 2.659 1.00 80.31 166 LEU A N 1
ATOM 1283 C CA . LEU A 1 166 ? 9.296 5.224 2.311 1.00 80.31 166 LEU A CA 1
ATOM 1284 C C . LEU A 1 166 ? 8.972 3.816 1.802 1.00 80.31 166 LEU A C 1
ATOM 1286 O O . LEU A 1 166 ? 9.651 3.293 0.916 1.00 80.31 166 LEU A O 1
ATOM 1290 N N . HIS A 1 167 ? 7.916 3.240 2.357 1.00 88.00 167 HIS A N 1
ATOM 1291 C CA . HIS A 1 167 ? 7.421 1.914 2.039 1.00 88.00 167 HIS A CA 1
ATOM 1292 C C . HIS A 1 167 ? 5.901 1.929 1.915 1.00 88.00 167 HIS A C 1
ATOM 1294 O O . HIS A 1 167 ? 5.228 2.738 2.555 1.00 88.00 167 HIS A O 1
ATOM 1300 N N . TYR A 1 168 ? 5.372 1.043 1.077 1.00 91.38 168 TYR A N 1
ATOM 1301 C CA . TYR A 1 168 ? 3.938 0.899 0.861 1.00 91.38 168 TYR A CA 1
ATOM 1302 C C . TYR A 1 168 ? 3.505 -0.511 1.226 1.00 91.38 168 TYR A C 1
ATOM 1304 O O . TYR A 1 168 ? 4.145 -1.476 0.810 1.00 91.38 168 TYR A O 1
ATOM 1312 N N . ALA A 1 169 ? 2.400 -0.605 1.959 1.00 93.25 169 ALA A N 1
ATOM 1313 C CA . ALA A 1 169 ? 1.773 -1.860 2.349 1.00 93.25 169 ALA A CA 1
ATOM 1314 C C . ALA A 1 169 ? 0.249 -1.766 2.205 1.00 93.25 169 ALA A C 1
ATOM 1316 O O . ALA A 1 169 ? -0.313 -0.668 2.147 1.00 93.25 169 ALA A O 1
ATOM 1317 N N . LEU A 1 170 ? -0.424 -2.917 2.160 1.00 94.75 170 LEU A N 1
ATOM 1318 C CA . LEU A 1 170 ? -1.880 -3.003 2.050 1.00 94.75 170 LEU A CA 1
ATOM 1319 C C . LEU A 1 170 ? -2.495 -3.358 3.406 1.00 94.75 170 LEU A C 1
ATOM 1321 O O . LEU A 1 170 ? -2.273 -4.450 3.926 1.00 94.75 170 LEU A O 1
ATOM 1325 N N . ILE A 1 171 ? -3.330 -2.479 3.954 1.00 94.38 171 ILE A N 1
ATOM 1326 C CA . ILE A 1 171 ? -4.195 -2.811 5.088 1.00 94.38 171 ILE A CA 1
ATOM 1327 C C . ILE A 1 171 ? -5.489 -3.378 4.528 1.00 94.38 171 ILE A C 1
ATOM 1329 O O . ILE A 1 171 ? -6.225 -2.686 3.818 1.00 94.38 171 ILE A O 1
ATOM 1333 N N . TYR A 1 172 ? -5.770 -4.637 4.853 1.00 92.50 172 TYR A N 1
ATOM 1334 C CA . TYR A 1 172 ? -6.880 -5.358 4.237 1.00 92.50 172 TYR A CA 1
ATOM 1335 C C . TYR A 1 172 ? -8.003 -5.735 5.197 1.00 92.50 172 TYR A C 1
ATOM 1337 O O . TYR A 1 172 ? -9.049 -6.205 4.760 1.00 92.50 172 TYR A O 1
ATOM 1345 N N . GLY A 1 173 ? -7.806 -5.548 6.500 1.00 90.88 173 GLY A N 1
ATOM 1346 C CA . GLY A 1 173 ? -8.811 -5.906 7.486 1.00 90.88 173 GLY A CA 1
ATOM 1347 C C . GLY A 1 173 ? -8.430 -5.492 8.895 1.00 90.88 173 GLY A C 1
ATOM 1348 O O . GLY A 1 173 ? -7.357 -4.942 9.146 1.00 90.88 173 GLY A O 1
ATOM 1349 N N . ARG A 1 174 ? -9.332 -5.784 9.830 1.00 88.88 174 ARG A N 1
ATOM 1350 C CA . ARG A 1 174 ? -9.132 -5.532 11.255 1.00 88.88 174 ARG A CA 1
ATOM 1351 C C . ARG A 1 174 ? -9.654 -6.684 12.099 1.00 88.88 174 ARG A C 1
ATOM 1353 O O . ARG A 1 174 ? -10.660 -7.313 11.780 1.00 88.88 174 ARG A O 1
ATOM 1360 N N . THR A 1 175 ? -8.966 -6.952 13.194 1.00 85.62 175 THR A N 1
ATOM 1361 C CA . THR A 1 175 ? -9.292 -8.005 14.154 1.00 85.62 175 THR A CA 1
ATOM 1362 C C . THR A 1 175 ? -9.264 -7.451 15.572 1.00 85.62 175 THR A C 1
ATOM 1364 O O . THR A 1 175 ? -8.718 -6.378 15.834 1.00 85.62 175 THR A O 1
ATOM 1367 N N . ILE A 1 176 ? -9.877 -8.173 16.512 1.00 83.69 176 ILE A N 1
ATOM 1368 C CA . ILE A 1 176 ? -9.699 -7.899 17.938 1.00 83.69 176 ILE A CA 1
ATOM 1369 C C . ILE A 1 176 ? -8.778 -8.958 18.520 1.00 83.69 176 ILE A C 1
ATOM 1371 O O . ILE A 1 176 ? -9.128 -10.137 18.561 1.00 83.69 176 ILE A O 1
ATOM 1375 N N . SER A 1 177 ? -7.635 -8.521 19.039 1.00 80.75 177 SER A N 1
ATOM 1376 C CA . SER A 1 177 ? -6.699 -9.371 19.770 1.00 80.75 177 SER A CA 1
ATOM 1377 C C . SER A 1 177 ? -6.429 -8.772 21.145 1.00 80.75 177 SER A C 1
ATOM 1379 O O . SER A 1 177 ? -6.142 -7.584 21.282 1.00 80.75 177 SER A O 1
ATOM 1381 N N . GLY A 1 178 ? -6.608 -9.569 22.202 1.00 83.50 178 GLY A N 1
ATOM 1382 C CA . GLY A 1 178 ? -6.408 -9.105 23.581 1.00 83.50 178 GLY A CA 1
ATOM 1383 C C . GLY A 1 178 ? -7.286 -7.910 23.987 1.00 83.50 178 GLY A C 1
ATOM 1384 O O . GLY A 1 178 ? -6.872 -7.105 24.818 1.00 83.50 178 GLY A O 1
ATOM 1385 N N . GLY A 1 179 ? -8.473 -7.760 23.385 1.00 82.69 179 GLY A N 1
ATOM 1386 C CA . GLY A 1 179 ? -9.378 -6.627 23.627 1.00 82.69 179 GLY A CA 1
ATOM 1387 C C . GLY A 1 179 ? -8.967 -5.320 22.940 1.00 82.69 179 GLY A C 1
ATOM 1388 O O . GLY A 1 179 ? -9.559 -4.281 23.220 1.00 82.69 179 GLY A O 1
ATOM 1389 N N . LYS A 1 180 ? -7.968 -5.356 22.053 1.00 84.94 180 LYS A N 1
ATOM 1390 C CA . LYS A 1 180 ? -7.503 -4.211 21.266 1.00 84.94 180 LYS A CA 1
ATOM 1391 C C . LYS A 1 180 ? -7.835 -4.418 19.794 1.00 84.94 180 LYS A C 1
ATOM 1393 O O . LYS A 1 180 ? -7.821 -5.551 19.319 1.00 84.94 180 LYS A O 1
ATOM 1398 N N . ILE A 1 181 ? -8.112 -3.320 19.094 1.00 87.31 181 ILE A N 1
ATOM 1399 C CA . ILE A 1 181 ? -8.217 -3.318 17.633 1.00 87.31 181 ILE A CA 1
ATOM 1400 C C . ILE A 1 181 ? -6.810 -3.461 17.057 1.00 87.31 181 ILE A C 1
ATOM 1402 O O . ILE A 1 181 ? -5.903 -2.699 17.416 1.00 87.31 181 ILE A O 1
ATOM 1406 N N . CYS A 1 182 ? -6.669 -4.427 16.160 1.00 90.75 182 CYS A N 1
ATOM 1407 C CA . CYS A 1 182 ? -5.481 -4.654 15.365 1.00 90.75 182 CYS A CA 1
ATOM 1408 C C . CYS A 1 182 ? -5.841 -4.638 13.878 1.00 90.75 182 CYS A C 1
ATOM 1410 O O . CYS A 1 182 ? -6.941 -5.030 13.496 1.00 90.75 182 CYS A O 1
ATOM 1412 N N . TYR A 1 183 ? -4.906 -4.198 13.054 1.00 91.88 183 TYR A N 1
ATOM 1413 C CA . TYR A 1 183 ? -5.013 -4.080 11.611 1.00 91.88 183 TYR A CA 1
ATOM 1414 C C . TYR A 1 183 ? -4.203 -5.200 10.979 1.00 91.88 183 TYR A C 1
ATOM 1416 O O . TYR A 1 183 ? -3.056 -5.416 11.369 1.00 91.88 183 TYR A O 1
ATOM 1424 N N . ASN A 1 184 ? -4.807 -5.910 10.035 1.00 92.19 184 ASN A N 1
ATOM 1425 C CA . ASN A 1 184 ? -4.115 -6.930 9.266 1.00 92.19 184 ASN A CA 1
ATOM 1426 C C . ASN A 1 184 ? -3.477 -6.261 8.048 1.00 92.19 184 ASN A C 1
ATOM 1428 O O . ASN A 1 184 ? -4.155 -5.525 7.317 1.00 92.19 184 ASN A O 1
ATOM 1432 N N .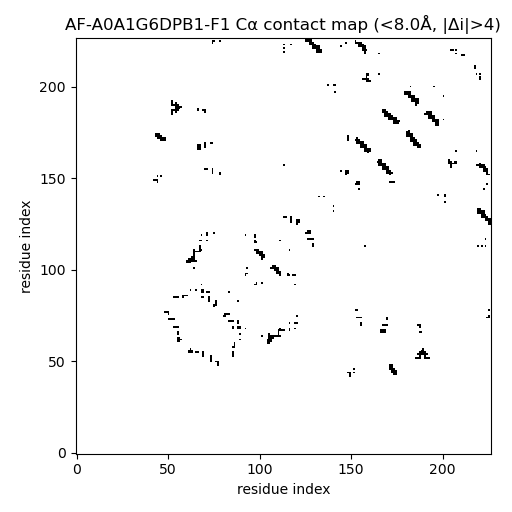 VAL A 1 185 ? -2.188 -6.504 7.852 1.00 92.75 185 VAL A N 1
ATOM 1433 C CA . VAL A 1 185 ? -1.359 -5.788 6.890 1.00 92.75 185 VAL A CA 1
ATOM 1434 C C . VAL A 1 185 ? -0.577 -6.782 6.052 1.00 92.75 185 VAL A C 1
ATOM 1436 O O . VAL A 1 185 ? 0.230 -7.546 6.575 1.00 92.75 185 VAL A O 1
ATOM 1439 N N . ALA A 1 186 ? -0.794 -6.729 4.744 1.00 93.12 186 ALA A N 1
ATOM 1440 C CA . ALA A 1 186 ? 0.017 -7.429 3.767 1.00 93.12 186 ALA A CA 1
ATOM 1441 C C . ALA A 1 186 ? 1.204 -6.533 3.395 1.00 93.12 186 ALA A C 1
ATOM 1443 O O . ALA A 1 186 ? 1.053 -5.546 2.664 1.00 93.12 186 ALA A O 1
ATOM 1444 N N . ASP A 1 187 ? 2.368 -6.862 3.950 1.00 91.56 187 ASP A N 1
ATOM 1445 C CA . ASP A 1 187 ? 3.615 -6.154 3.698 1.00 91.56 187 ASP A CA 1
ATOM 1446 C C . ASP A 1 187 ? 4.360 -6.835 2.536 1.00 91.56 187 ASP A C 1
ATOM 1448 O O . ASP A 1 187 ? 4.768 -7.997 2.660 1.00 91.56 187 ASP A O 1
ATOM 1452 N N . PRO A 1 188 ? 4.560 -6.143 1.396 1.00 91.19 188 PRO A N 1
ATOM 1453 C CA . PRO A 1 188 ? 5.268 -6.730 0.271 1.00 91.19 188 PRO A CA 1
ATOM 1454 C C . PRO A 1 188 ? 6.746 -6.998 0.574 1.00 91.19 188 PRO A C 1
ATOM 1456 O O . PRO A 1 188 ? 7.362 -7.792 -0.130 1.00 91.19 188 PRO A O 1
ATOM 1459 N N . TRP A 1 189 ? 7.337 -6.393 1.607 1.00 86.69 189 TRP A N 1
ATOM 1460 C CA . TRP A 1 189 ? 8.711 -6.660 2.016 1.00 86.69 189 TRP A CA 1
ATOM 1461 C C . TRP A 1 189 ? 8.817 -8.002 2.753 1.00 86.69 189 TRP A C 1
ATOM 1463 O O . TRP A 1 189 ? 8.606 -8.094 3.962 1.00 86.69 189 TRP A O 1
ATOM 1473 N N . GLY A 1 190 ? 9.170 -9.062 2.021 1.00 75.56 190 GLY A N 1
ATOM 1474 C CA . GLY A 1 190 ? 9.218 -10.426 2.554 1.00 75.56 190 GLY A CA 1
ATOM 1475 C C . GLY A 1 190 ? 7.885 -11.176 2.465 1.00 75.56 190 GLY A C 1
ATOM 1476 O O . GLY A 1 190 ? 7.796 -12.289 2.982 1.00 75.56 190 GLY A O 1
ATOM 1477 N N . GLY A 1 191 ? 6.856 -10.576 1.845 1.00 73.44 191 GLY A N 1
ATOM 1478 C CA . GLY A 1 191 ? 5.523 -11.172 1.654 1.00 73.44 191 GLY A CA 1
ATOM 1479 C C . GLY A 1 191 ? 4.868 -11.617 2.953 1.00 73.44 191 GLY A C 1
ATOM 1480 O O . GLY A 1 191 ? 4.269 -12.692 3.018 1.00 73.44 191 GLY A O 1
ATOM 1481 N N . LEU A 1 192 ? 5.046 -10.831 4.011 1.00 75.38 192 LEU A N 1
ATOM 1482 C CA . LEU A 1 192 ? 4.597 -11.193 5.344 1.00 75.38 192 LEU A CA 1
ATOM 1483 C C . LEU A 1 192 ? 3.212 -10.609 5.612 1.00 75.38 192 LEU A C 1
ATOM 1485 O O . LEU A 1 192 ? 2.955 -9.426 5.384 1.00 75.38 192 LEU A O 1
ATOM 1489 N N . ASP A 1 193 ? 2.338 -11.443 6.170 1.00 83.81 193 ASP A N 1
ATOM 1490 C CA . ASP A 1 193 ? 1.170 -10.956 6.892 1.00 83.81 193 ASP A CA 1
ATOM 1491 C C . ASP A 1 193 ? 1.631 -10.482 8.271 1.00 83.81 193 ASP A C 1
ATOM 1493 O O . ASP A 1 193 ? 2.277 -11.219 9.025 1.00 83.81 193 ASP A O 1
ATOM 1497 N N . SER A 1 194 ? 1.323 -9.235 8.593 1.00 87.19 194 SER A N 1
ATOM 1498 C CA . SER A 1 194 ? 1.633 -8.640 9.883 1.00 87.19 194 SER A CA 1
ATOM 1499 C C . SER A 1 194 ? 0.378 -8.059 10.513 1.00 87.19 194 SER A C 1
ATOM 1501 O O . SER A 1 194 ? -0.597 -7.712 9.848 1.00 87.19 194 SER A O 1
ATOM 1503 N N . VAL A 1 195 ? 0.387 -7.992 11.840 1.00 89.81 195 VAL A N 1
ATOM 1504 C CA . VAL A 1 195 ? -0.732 -7.467 12.614 1.00 89.81 195 VAL A CA 1
ATOM 1505 C C . VAL A 1 195 ? -0.226 -6.282 13.410 1.00 89.81 195 VAL A C 1
ATOM 1507 O O . VAL A 1 195 ? 0.639 -6.442 14.268 1.00 89.81 195 VAL A O 1
ATOM 1510 N N . TRP A 1 196 ? -0.771 -5.102 13.133 1.00 91.50 196 TRP A N 1
ATOM 1511 C CA . TRP A 1 196 ? -0.410 -3.871 13.830 1.00 91.50 196 TRP A CA 1
ATOM 1512 C C . TRP A 1 196 ? -1.525 -3.470 14.779 1.00 91.50 196 TRP A C 1
ATOM 1514 O O . TRP A 1 196 ? -2.682 -3.333 14.395 1.00 91.50 196 TRP A O 1
ATOM 1524 N N . THR A 1 197 ? -1.205 -3.232 16.040 1.00 92.69 197 THR A N 1
ATOM 1525 C CA . THR A 1 197 ? -2.100 -2.507 16.941 1.00 92.69 197 THR A CA 1
ATOM 1526 C C . THR A 1 197 ? -2.337 -1.089 16.421 1.00 92.69 197 THR A C 1
ATOM 1528 O O . THR A 1 197 ? -1.557 -0.551 15.637 1.00 92.69 197 THR A O 1
ATOM 1531 N N . ARG A 1 198 ? -3.391 -0.423 16.908 1.00 90.69 198 ARG A N 1
ATOM 1532 C CA . ARG A 1 198 ? -3.636 0.997 16.592 1.00 90.69 198 ARG A CA 1
ATOM 1533 C C . ARG A 1 198 ? -2.417 1.895 16.833 1.00 90.69 198 ARG A C 1
ATOM 1535 O O . ARG A 1 198 ? -2.181 2.803 16.047 1.00 90.69 198 ARG A O 1
ATOM 1542 N N . ASN A 1 199 ? -1.659 1.644 17.900 1.00 90.06 199 ASN A N 1
ATOM 1543 C CA . ASN A 1 199 ? -0.474 2.438 18.213 1.00 90.06 199 ASN A CA 1
ATOM 1544 C C . ASN A 1 199 ? 0.653 2.181 17.210 1.00 90.06 199 ASN A C 1
ATOM 1546 O O . ASN A 1 199 ? 1.244 3.140 16.733 1.00 90.06 199 ASN A O 1
ATOM 1550 N N . GLU A 1 200 ? 0.899 0.917 16.855 1.00 90.25 200 GLU A N 1
ATOM 1551 C CA . GLU A 1 200 ? 1.906 0.557 15.848 1.00 90.25 200 GLU A CA 1
ATOM 1552 C C . GLU A 1 200 ? 1.538 1.132 14.479 1.00 90.25 200 GLU A C 1
ATOM 1554 O O . GLU A 1 200 ? 2.373 1.772 13.857 1.00 90.25 200 GLU A O 1
ATOM 1559 N N . LEU A 1 201 ? 0.278 1.013 14.044 1.00 89.31 201 LEU A N 1
ATOM 1560 C CA . LEU A 1 201 ? -0.201 1.627 12.801 1.00 89.31 201 LEU A CA 1
ATOM 1561 C C . LEU A 1 201 ? 0.114 3.131 12.754 1.00 89.31 201 LEU A C 1
ATOM 1563 O O . LEU A 1 201 ? 0.657 3.635 11.772 1.00 89.31 201 LEU A O 1
ATOM 1567 N N . LEU A 1 202 ? -0.235 3.849 13.824 1.00 87.50 202 LEU A N 1
ATOM 1568 C CA . LEU A 1 202 ? 0.005 5.284 13.922 1.00 87.50 202 LEU A CA 1
ATOM 1569 C C . LEU A 1 202 ? 1.498 5.606 13.943 1.00 87.50 202 LEU A C 1
ATOM 1571 O O . LEU A 1 202 ? 1.912 6.556 13.292 1.00 87.50 202 LEU A O 1
ATOM 1575 N N . GLU A 1 203 ? 2.311 4.832 14.657 1.00 84.38 203 GLU A N 1
ATOM 1576 C CA . GLU A 1 203 ? 3.764 5.002 14.683 1.00 84.38 203 GLU A CA 1
ATOM 1577 C C . GLU A 1 203 ? 4.379 4.806 13.290 1.00 84.38 203 GLU A C 1
ATOM 1579 O O . GLU A 1 203 ? 5.134 5.664 12.828 1.00 84.38 203 GLU A O 1
ATOM 1584 N N . GLN A 1 204 ? 3.988 3.749 12.574 1.00 81.62 204 GLN A N 1
ATOM 1585 C CA . GLN A 1 204 ? 4.456 3.461 11.215 1.00 81.62 204 GLN A CA 1
ATOM 1586 C C . GLN A 1 204 ? 4.101 4.600 10.247 1.00 81.62 204 GLN A C 1
ATOM 1588 O O . GLN A 1 204 ? 4.970 5.126 9.549 1.00 81.62 204 GLN A O 1
ATOM 1593 N N . ILE A 1 205 ? 2.843 5.052 10.248 1.00 80.56 205 ILE A N 1
ATOM 1594 C CA . ILE A 1 205 ? 2.379 6.130 9.358 1.00 80.56 205 ILE A CA 1
ATOM 1595 C C . ILE A 1 205 ? 2.987 7.490 9.753 1.00 80.56 205 ILE A C 1
ATOM 1597 O O . ILE A 1 205 ? 3.273 8.327 8.894 1.00 80.56 205 ILE A O 1
ATOM 1601 N N . LYS A 1 206 ? 3.203 7.751 11.050 1.00 70.25 206 LYS A N 1
ATOM 1602 C CA . LYS A 1 206 ? 3.688 9.056 11.536 1.00 70.25 206 LYS A CA 1
ATOM 1603 C C . LYS A 1 206 ? 5.192 9.230 11.432 1.00 70.25 206 LYS A C 1
ATOM 1605 O O . LYS A 1 206 ? 5.608 10.363 11.220 1.00 70.25 206 LYS A O 1
ATOM 1610 N N . THR A 1 207 ? 5.994 8.172 11.567 1.00 60.25 207 THR A N 1
ATOM 1611 C CA . THR A 1 207 ? 7.476 8.228 11.512 1.00 60.25 207 THR A CA 1
ATOM 1612 C C . THR A 1 207 ? 8.043 8.668 10.157 1.00 60.25 207 THR A C 1
ATOM 1614 O O . THR A 1 207 ? 9.249 8.855 10.013 1.00 60.25 207 THR A O 1
ATOM 1617 N N . VAL A 1 208 ? 7.167 8.963 9.200 1.00 54.19 208 VAL A N 1
ATOM 1618 C CA . VAL A 1 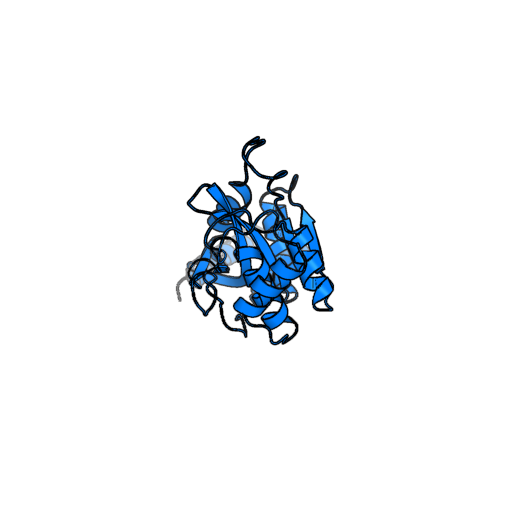208 ? 7.375 9.781 7.998 1.00 54.19 208 VAL A CA 1
ATOM 1619 C C . VAL A 1 208 ? 7.584 11.283 8.354 1.00 54.19 208 VAL A C 1
ATOM 1621 O O . VAL A 1 208 ? 7.023 12.188 7.739 1.00 54.19 208 VAL A O 1
ATOM 1624 N N . TYR A 1 209 ? 8.341 11.597 9.417 1.00 34.62 209 TYR A N 1
ATOM 1625 C CA . TYR A 1 209 ? 8.630 12.975 9.846 1.00 34.62 209 TYR A CA 1
ATOM 1626 C C . TYR A 1 209 ? 9.956 13.468 9.262 1.00 34.62 209 TYR A C 1
ATOM 1628 O O . TYR A 1 209 ? 11.020 12.988 9.642 1.00 34.62 209 TYR A O 1
ATOM 1636 N N . GLY A 1 210 ? 9.890 14.516 8.441 1.00 37.97 210 GLY A N 1
ATOM 1637 C CA . GLY A 1 210 ? 11.043 15.360 8.144 1.00 37.97 210 GLY A CA 1
ATOM 1638 C C . GLY A 1 210 ? 10.931 16.079 6.808 1.00 37.97 210 GLY A C 1
ATOM 1639 O O . GLY A 1 210 ? 10.741 15.454 5.772 1.00 37.97 210 GLY A O 1
ATOM 1640 N N . TYR A 1 211 ? 11.140 17.396 6.825 1.00 40.31 211 TYR A N 1
ATOM 1641 C CA . TYR A 1 211 ? 11.718 18.128 5.694 1.00 40.31 211 TYR A CA 1
ATOM 1642 C C . TYR A 1 211 ? 13.170 17.644 5.525 1.00 40.31 211 TYR A C 1
ATOM 1644 O O . TYR A 1 211 ? 14.123 18.362 5.819 1.00 40.31 211 TYR A O 1
ATOM 1652 N N . ASP A 1 212 ? 13.359 16.379 5.170 1.00 38.16 212 ASP A N 1
ATOM 1653 C CA . ASP A 1 212 ? 14.683 15.849 4.901 1.00 38.16 212 ASP A CA 1
ATOM 1654 C C . ASP A 1 212 ? 14.968 16.079 3.418 1.00 38.16 212 ASP A C 1
ATOM 1656 O O . ASP A 1 212 ? 14.337 15.487 2.543 1.00 38.16 212 ASP A O 1
ATOM 1660 N N . SER A 1 213 ? 15.910 16.974 3.130 1.00 37.91 213 SER A N 1
ATOM 1661 C CA . SER A 1 213 ? 16.387 17.282 1.779 1.00 37.91 213 SER A CA 1
ATOM 1662 C C . SER A 1 213 ? 17.039 16.083 1.074 1.00 37.91 213 SER A C 1
ATOM 1664 O O . SER A 1 213 ? 17.354 16.170 -0.113 1.00 37.91 213 SER A O 1
ATOM 1666 N N . THR A 1 214 ? 17.235 14.963 1.777 1.00 37.78 214 THR A N 1
ATOM 1667 C CA . THR A 1 214 ? 17.669 13.676 1.218 1.00 37.78 214 THR A CA 1
ATOM 1668 C C . THR A 1 214 ? 16.507 12.742 0.868 1.00 37.78 214 THR A C 1
ATOM 1670 O O . THR A 1 214 ? 16.710 11.739 0.178 1.00 37.78 214 THR A O 1
ATOM 1673 N N . THR A 1 215 ? 15.280 13.093 1.265 1.00 44.69 215 THR A N 1
ATOM 1674 C CA . THR A 1 215 ? 14.065 12.353 0.924 1.00 44.69 215 THR A CA 1
ATOM 1675 C C . THR A 1 215 ? 13.428 12.935 -0.332 1.00 44.69 215 THR A C 1
ATOM 1677 O O . THR A 1 215 ? 13.251 14.141 -0.491 1.00 44.69 215 THR A O 1
ATOM 1680 N N . PHE A 1 216 ? 13.167 12.045 -1.282 1.00 44.69 216 PHE A N 1
ATOM 1681 C CA . PHE A 1 216 ? 12.565 12.359 -2.565 1.00 44.69 216 PHE A CA 1
ATOM 1682 C C . PHE A 1 216 ? 11.186 13.013 -2.344 1.00 44.69 216 PHE A C 1
ATOM 1684 O O . PHE A 1 216 ? 10.374 12.416 -1.646 1.00 44.69 216 PHE A O 1
ATOM 1691 N N . GLU A 1 217 ? 10.984 14.231 -2.869 1.00 42.31 217 GLU A N 1
ATOM 1692 C CA . GLU A 1 217 ? 9.742 15.034 -2.848 1.00 42.31 217 GLU A CA 1
ATOM 1693 C C . GLU A 1 217 ? 8.730 14.630 -1.763 1.00 42.31 217 GLU A C 1
ATOM 1695 O O . GLU A 1 217 ? 7.744 13.971 -2.060 1.00 42.31 217 GLU A O 1
ATOM 1700 N N . GLY A 1 218 ? 8.997 15.019 -0.508 1.00 44.88 218 GLY A N 1
ATOM 1701 C CA . GLY A 1 218 ? 8.028 15.012 0.592 1.00 44.88 218 GLY A CA 1
ATOM 1702 C C . GLY A 1 218 ? 7.203 13.735 0.692 1.00 44.88 218 GLY A C 1
ATOM 1703 O O . GLY A 1 218 ? 6.083 13.722 0.204 1.00 44.88 218 GLY A O 1
ATOM 1704 N N . GLN A 1 219 ? 7.738 12.704 1.361 1.00 50.41 219 GLN A N 1
ATOM 1705 C CA . GLN A 1 219 ? 7.026 11.464 1.691 1.00 50.41 219 GLN A CA 1
ATOM 1706 C C . GLN A 1 219 ? 5.565 11.763 2.063 1.00 50.41 219 GLN A C 1
ATOM 1708 O O . GLN A 1 219 ? 5.268 12.237 3.165 1.00 50.41 219 GLN A O 1
ATOM 1713 N N . VAL A 1 220 ? 4.653 11.561 1.111 1.00 52.28 220 VAL A N 1
ATOM 1714 C CA . VAL A 1 220 ? 3.282 11.994 1.312 1.00 52.28 220 VAL A CA 1
ATOM 1715 C C . VAL A 1 220 ? 2.617 10.957 2.193 1.00 52.28 220 VAL A C 1
ATOM 1717 O O . VAL A 1 220 ? 2.431 9.808 1.794 1.00 52.28 220 VAL A O 1
ATOM 1720 N N . LYS A 1 221 ? 2.281 11.355 3.423 1.00 66.12 221 LYS A N 1
ATOM 1721 C CA . LYS A 1 221 ? 1.390 10.562 4.266 1.00 66.12 221 LYS A CA 1
ATOM 1722 C C . LYS A 1 221 ? 0.101 10.427 3.488 1.00 66.12 221 LYS A C 1
ATOM 1724 O O . LYS A 1 221 ? -0.535 11.441 3.216 1.00 66.12 221 LYS A O 1
ATOM 1729 N N . GLY A 1 222 ? -0.283 9.217 3.134 1.00 80.06 222 GLY A N 1
ATOM 1730 C CA . GLY A 1 222 ? -1.525 9.036 2.424 1.00 80.06 222 GLY A CA 1
ATOM 1731 C C . GLY A 1 222 ? -2.070 7.642 2.563 1.00 80.06 222 GLY A C 1
ATOM 1732 O O . GLY A 1 222 ? -1.326 6.664 2.667 1.00 80.06 222 GLY A O 1
ATOM 1733 N N . ILE A 1 223 ? -3.390 7.572 2.528 1.00 90.69 223 ILE A N 1
ATOM 1734 C CA . ILE A 1 223 ? -4.098 6.332 2.256 1.00 90.69 223 ILE A CA 1
ATOM 1735 C C . ILE A 1 223 ? -4.654 6.394 0.837 1.00 90.69 223 ILE A C 1
ATOM 1737 O O . ILE A 1 223 ? -5.042 7.461 0.364 1.00 90.69 223 ILE A O 1
ATOM 1741 N N . GLN A 1 224 ? -4.669 5.255 0.157 1.00 94.56 224 GLN A N 1
ATOM 1742 C CA . GLN A 1 224 ? -5.210 5.133 -1.191 1.00 94.56 224 GLN A CA 1
ATOM 1743 C C . GLN A 1 224 ? -6.116 3.913 -1.295 1.00 94.56 224 GLN A C 1
ATOM 1745 O O . GLN A 1 224 ? -5.764 2.843 -0.804 1.00 94.56 224 GLN A O 1
ATOM 1750 N N . TRP A 1 225 ? -7.262 4.073 -1.953 1.00 96.06 225 TRP A N 1
ATOM 1751 C CA . TRP A 1 225 ? -8.278 3.030 -2.129 1.00 96.06 225 TRP A CA 1
ATOM 1752 C C . TRP A 1 225 ? -8.889 3.094 -3.530 1.00 96.06 225 TRP A C 1
ATOM 1754 O O . TRP A 1 225 ? -8.829 4.138 -4.184 1.00 96.06 225 TRP A O 1
ATOM 1764 N N . LEU A 1 226 ? -9.468 1.987 -4.002 1.00 96.44 226 LEU A N 1
ATOM 1765 C CA . LEU A 1 226 ? -10.211 1.977 -5.266 1.00 96.44 226 LEU A CA 1
ATOM 1766 C C . LEU A 1 226 ? -11.611 2.568 -5.078 1.00 96.44 226 LEU A C 1
ATOM 1768 O O . LEU A 1 226 ? -12.211 2.421 -4.011 1.00 96.44 226 LEU A O 1
ATOM 1772 N N . ILE A 1 227 ? -12.138 3.184 -6.136 1.00 92.81 227 ILE A N 1
ATOM 1773 C CA . ILE A 1 227 ? -13.530 3.660 -6.198 1.00 92.81 227 ILE A CA 1
ATOM 1774 C C . ILE A 1 227 ? -14.424 2.779 -7.084 1.00 92.81 227 ILE A C 1
ATOM 1776 O O . ILE A 1 227 ? -13.921 1.834 -7.755 1.00 92.81 227 ILE A O 1
#

Sequence (227 aa):
MTLFKYLLPVIIAMKIILGSAGGRIYGTLAYGAVEMLNRNASALSTVRLDTEIFDQLTGEIRSITGCGPTSAAMLMSSEKGFEITKDEAVVRAYQKGYYYFAGENFTSGRGVTQENIQSFIRDCGFDSEIDHLWNDSDEMITNKIDSHLNNGNRVIVGHNSFHGFLHYALIYGRTISGGKICYNVADPWGGLDSVWTRNELLEQIKTVYGYDSTTFEGQVKGIQWLI

Fo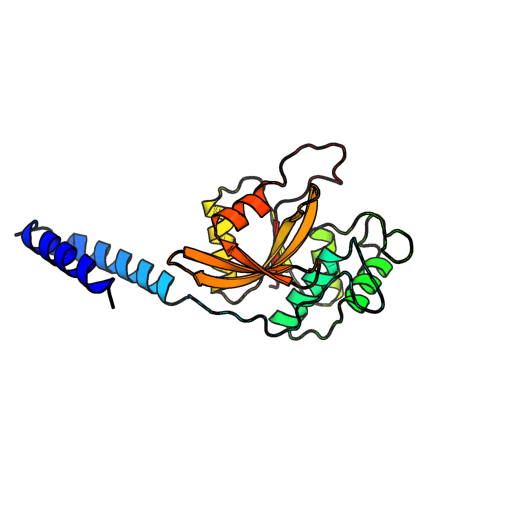ldseek 3Di:
DPPVVPVVVVVVVVVVVDPDDCCPVVVVVVVVVVVVVCLVVVLQPPFDQPDALAACCDDPAGAPQQQLLSQLCSQCCRPVVDDDHSVRSSVVLVVVVQFPDQDDSNPDDHHHAPVSSQVSNVVSVFHKDKDFCPPPDLVRVVVVCSVQQSVQWKKWWWFADPVRAIGIWIFRGWDQDPNFIWTWIQGNNRRDTDIHTSVRVCCGLVSLDDPPPPHDPRRTGIIMTTD